Protein AF-A0A831KZX6-F1 (afdb_monomer_lite)

Sequence (225 aa):
MVFHHAPARPWKSSPLNPRFTRIRACGIVIVSLERDGKERIMIDWPRLLVFPIVGALLGYLTNWIAITLLFRPRKRMLGIQGLLEKRKAEIARNTAQIVRTHLLNTKEIRRLVDRDKARRSINRLVDRQLSLMPRLARRLLSRGLRQLTYHYVFDNDGYVKEEILELALNDTDLERIMVDKIAATDLSQLERIIRQASGPEIRFILFTGAILGFLVGLVEALLPL

Radius of gyration: 38.2 Å; chains: 1; bounding box: 86×36×109 Å

Foldseek 3Di:
DDDDDDDDDDDDDDPPDPQFDDWDDDQQFTWTDGPVRDTDTHGPVVLLPVLLQVLLVCLLVVLVVVVVLLQDDCDQDPNRGRVCNVCLLVCLLVVLVCCLVPPLPLVNVQVVDDLVVVLVVLLVVLCVVCVPDDPVCSVVVSVVSSVVVQPQQAPPVSTGDSVVSCVVCVVVVSSVVSSCVSSPDDSVVVVVVCCVVCVVVSVVSSNVSSVVRSVVSNVVSRDDD

Structure (mmCIF, N/CA/C/O backbone):
data_AF-A0A831KZX6-F1
#
_entry.id   AF-A0A831KZX6-F1
#
loop_
_atom_site.group_PDB
_atom_site.id
_atom_site.type_symbol
_atom_site.label_atom_id
_atom_site.label_alt_id
_atom_site.label_comp_id
_atom_site.label_asym_id
_atom_site.label_entity_id
_atom_site.label_seq_id
_atom_site.pdbx_PDB_ins_code
_atom_site.Cartn_x
_atom_site.Cartn_y
_atom_site.Cartn_z
_atom_site.occupancy
_atom_site.B_iso_or_equiv
_atom_site.auth_seq_id
_atom_site.auth_comp_id
_atom_site.auth_asym_id
_atom_site.auth_atom_id
_atom_site.pdbx_PDB_model_num
ATOM 1 N N . MET A 1 1 ? 50.354 -17.692 -26.429 1.00 35.34 1 MET A N 1
ATOM 2 C CA . MET A 1 1 ? 49.156 -17.884 -27.274 1.00 35.34 1 MET A CA 1
ATOM 3 C C . MET A 1 1 ? 49.045 -16.653 -28.162 1.00 35.34 1 MET A C 1
ATOM 5 O O . MET A 1 1 ? 48.649 -15.598 -27.691 1.00 35.34 1 MET A O 1
ATOM 9 N N . VAL A 1 2 ? 49.581 -16.739 -29.380 1.00 28.30 2 VAL A N 1
ATOM 10 C CA . VAL A 1 2 ? 49.664 -15.619 -30.329 1.00 28.30 2 VAL A CA 1
ATOM 11 C C . VAL A 1 2 ? 48.395 -15.654 -31.175 1.00 28.30 2 VAL A C 1
ATOM 13 O O . VAL A 1 2 ? 48.191 -16.610 -31.917 1.00 28.30 2 VAL A O 1
ATOM 16 N N . PHE A 1 3 ? 47.525 -14.653 -31.038 1.00 29.91 3 PHE A N 1
ATOM 17 C CA . PHE A 1 3 ? 46.364 -14.505 -31.913 1.00 29.91 3 PHE A CA 1
ATOM 18 C C . PHE A 1 3 ? 46.791 -13.761 -33.181 1.00 29.91 3 PHE A C 1
ATOM 20 O O . PHE A 1 3 ? 47.158 -12.589 -33.145 1.00 29.91 3 PHE A O 1
ATOM 27 N N . HIS A 1 4 ? 46.781 -14.475 -34.306 1.00 30.95 4 HIS A N 1
ATOM 28 C CA . HIS A 1 4 ? 46.950 -13.910 -35.639 1.00 30.95 4 HIS A CA 1
ATOM 29 C C . HIS A 1 4 ? 45.791 -12.960 -35.971 1.00 30.95 4 HIS A C 1
ATOM 31 O O . HIS A 1 4 ? 44.640 -13.384 -36.070 1.00 30.95 4 HIS A O 1
ATOM 37 N N . HIS A 1 5 ? 46.100 -11.684 -36.204 1.00 34.47 5 HIS A N 1
ATOM 38 C CA . HIS A 1 5 ? 45.200 -10.772 -36.902 1.00 34.47 5 HIS A CA 1
ATOM 39 C C . HIS A 1 5 ? 45.124 -11.177 -38.379 1.00 34.47 5 HIS A C 1
ATOM 41 O O . HIS A 1 5 ? 46.124 -11.150 -39.096 1.00 34.47 5 HIS A O 1
ATOM 47 N N . ALA A 1 6 ? 43.931 -11.569 -38.828 1.00 35.72 6 ALA A N 1
ATOM 48 C CA . ALA A 1 6 ? 43.648 -11.835 -40.233 1.00 35.72 6 ALA A CA 1
ATOM 49 C C . ALA A 1 6 ? 43.842 -10.558 -41.081 1.00 35.72 6 ALA A C 1
ATOM 51 O O . ALA A 1 6 ? 43.421 -9.478 -40.653 1.00 35.72 6 ALA A O 1
ATOM 52 N N . PRO A 1 7 ? 44.438 -10.641 -42.286 1.00 38.41 7 PRO A N 1
ATOM 53 C CA . PRO A 1 7 ? 44.583 -9.482 -43.156 1.00 38.41 7 PRO A CA 1
ATOM 54 C C . PRO A 1 7 ? 43.219 -9.056 -43.717 1.00 38.41 7 PRO A C 1
ATOM 56 O O . PRO A 1 7 ? 42.472 -9.858 -44.282 1.00 38.41 7 PRO A O 1
ATOM 59 N N . ALA A 1 8 ? 42.897 -7.771 -43.561 1.00 43.47 8 ALA A N 1
ATOM 60 C CA . ALA A 1 8 ? 41.718 -7.146 -44.146 1.00 43.47 8 ALA A CA 1
ATOM 61 C C . ALA A 1 8 ? 41.720 -7.325 -45.678 1.00 43.47 8 ALA A C 1
ATOM 63 O O . ALA A 1 8 ? 42.706 -7.014 -46.348 1.00 43.47 8 ALA A O 1
ATOM 64 N N . ARG A 1 9 ? 40.616 -7.838 -46.236 1.00 38.28 9 ARG A N 1
ATOM 65 C CA . ARG A 1 9 ? 40.467 -8.064 -47.685 1.00 38.28 9 ARG A CA 1
ATOM 66 C C . ARG A 1 9 ? 40.573 -6.735 -48.458 1.00 38.28 9 ARG A C 1
ATOM 68 O O . ARG A 1 9 ? 40.008 -5.740 -48.001 1.00 38.28 9 ARG A O 1
ATOM 75 N N . PRO A 1 10 ? 41.226 -6.694 -49.635 1.00 36.62 10 PRO A N 1
ATOM 76 C CA . PRO A 1 10 ? 41.268 -5.490 -50.458 1.00 36.62 10 PRO A CA 1
ATOM 77 C C . PRO A 1 10 ? 39.912 -5.275 -51.152 1.00 36.62 10 PRO A C 1
ATOM 79 O O . PRO A 1 10 ? 39.356 -6.191 -51.758 1.00 36.62 10 PRO A O 1
ATOM 82 N N . TRP A 1 11 ? 39.365 -4.064 -51.027 1.00 43.06 11 TRP A N 1
ATOM 83 C CA . TRP A 1 11 ? 38.041 -3.690 -51.530 1.00 43.06 11 TRP A CA 1
ATOM 84 C C . TRP A 1 11 ? 38.075 -3.219 -52.992 1.00 43.06 11 TRP A C 1
ATOM 86 O O . TRP A 1 11 ? 39.021 -2.576 -53.443 1.00 43.06 11 TRP A O 1
ATOM 96 N N . LYS A 1 12 ? 37.001 -3.555 -53.711 1.00 39.22 12 LYS A N 1
ATOM 97 C CA . LYS A 1 12 ? 36.766 -3.353 -55.148 1.00 39.22 12 LYS A CA 1
ATOM 98 C C . LYS A 1 12 ? 36.519 -1.868 -55.464 1.00 39.22 12 LYS A C 1
ATOM 100 O O . LYS A 1 12 ? 35.611 -1.267 -54.897 1.00 39.22 12 LYS A O 1
ATOM 105 N N . SER A 1 13 ? 37.295 -1.281 -56.374 1.00 40.91 13 SER A N 1
ATOM 106 C CA . SER A 1 13 ? 37.075 0.077 -56.889 1.00 40.91 13 SER A CA 1
ATOM 107 C C . SER A 1 13 ? 35.941 0.090 -57.926 1.00 40.91 13 SER A C 1
ATOM 109 O O . SER A 1 13 ? 36.001 -0.615 -58.932 1.00 40.91 13 SER A O 1
ATOM 111 N N . SER A 1 14 ? 34.898 0.895 -57.696 1.00 40.31 14 SER A N 1
ATOM 112 C CA . SER A 1 14 ? 33.888 1.209 -58.720 1.00 40.31 14 SER A CA 1
ATOM 113 C C . SER A 1 14 ? 34.418 2.309 -59.658 1.00 40.31 14 SER A C 1
ATOM 115 O O . SER A 1 14 ? 34.923 3.309 -59.148 1.00 40.31 14 SER A O 1
ATOM 117 N N . PRO A 1 15 ? 34.302 2.202 -61.000 1.00 39.69 15 PRO A N 1
ATOM 118 C CA . PRO A 1 15 ? 35.019 3.079 -61.936 1.00 39.69 15 PRO A CA 1
ATOM 119 C C . PRO A 1 15 ? 34.279 4.376 -62.329 1.00 39.69 15 PRO A C 1
ATOM 121 O O . PRO A 1 15 ? 34.673 5.034 -63.285 1.00 39.69 15 PRO A O 1
ATOM 124 N N . LEU A 1 16 ? 33.199 4.762 -61.642 1.00 47.56 16 LEU A N 1
ATOM 125 C CA . LEU A 1 16 ? 32.210 5.703 -62.200 1.00 47.56 16 LEU A CA 1
ATOM 126 C C . LEU A 1 16 ? 32.303 7.178 -61.752 1.00 47.56 16 LEU A C 1
ATOM 128 O O . LEU A 1 16 ? 31.410 7.950 -62.086 1.00 47.56 16 LEU A O 1
ATOM 132 N N . ASN A 1 17 ? 33.364 7.630 -61.067 1.00 42.09 17 ASN A N 1
ATOM 133 C CA . ASN A 1 17 ? 33.579 9.074 -60.853 1.00 42.09 17 ASN A CA 1
ATOM 134 C C . ASN A 1 17 ? 35.065 9.430 -60.586 1.00 42.09 17 ASN A C 1
ATOM 136 O O . ASN A 1 17 ? 35.591 9.053 -59.539 1.00 42.09 17 ASN A O 1
ATOM 140 N N . PRO A 1 18 ? 35.760 10.182 -61.466 1.00 45.56 18 PRO A N 1
ATOM 141 C CA . PRO A 1 18 ? 37.201 10.452 -61.355 1.00 45.56 18 PRO A CA 1
ATOM 142 C C . PRO A 1 18 ? 37.605 11.453 -60.250 1.00 45.56 18 PRO A C 1
ATOM 144 O O . PRO A 1 18 ? 38.786 11.787 -60.141 1.00 45.56 18 PRO A O 1
ATOM 147 N N . ARG A 1 19 ? 36.660 11.948 -59.433 1.00 50.03 19 ARG A N 1
ATOM 148 C CA . ARG A 1 19 ? 36.938 12.888 -58.325 1.00 50.03 19 ARG A CA 1
ATOM 149 C C . ARG A 1 19 ? 37.118 12.247 -56.943 1.00 50.03 19 ARG A C 1
ATOM 151 O O . ARG A 1 19 ? 37.679 12.901 -56.071 1.00 50.03 19 ARG A O 1
ATOM 158 N N . PHE A 1 20 ? 36.696 10.998 -56.731 1.00 48.19 20 PHE A N 1
ATOM 159 C CA . PHE A 1 20 ? 36.701 10.361 -55.405 1.00 48.19 20 PHE A CA 1
ATOM 160 C C . PHE A 1 20 ? 37.508 9.061 -55.420 1.00 48.19 20 PHE A C 1
ATOM 162 O O . PHE A 1 20 ? 37.083 8.068 -56.004 1.00 48.19 20 PHE A O 1
ATOM 169 N N . THR A 1 21 ? 38.683 9.058 -54.783 1.00 50.53 21 THR A N 1
ATOM 170 C CA . THR A 1 21 ? 39.657 7.959 -54.937 1.00 50.53 21 THR A CA 1
ATOM 171 C C . THR A 1 21 ? 39.670 6.965 -53.770 1.00 50.53 21 THR A C 1
ATOM 173 O O . THR A 1 21 ? 40.138 5.846 -53.957 1.00 50.53 21 THR A O 1
ATOM 176 N N . ARG A 1 22 ? 39.157 7.316 -52.578 1.00 50.47 22 ARG A N 1
ATOM 177 C CA . ARG A 1 22 ? 39.021 6.411 -51.412 1.00 50.47 22 ARG A CA 1
ATOM 178 C C . ARG A 1 22 ? 37.965 6.933 -50.433 1.00 50.47 22 ARG A C 1
ATOM 180 O O . ARG A 1 22 ? 38.077 8.061 -49.962 1.00 50.47 22 ARG A O 1
ATOM 187 N N . ILE A 1 23 ? 36.998 6.087 -50.081 1.00 52.88 23 ILE A N 1
ATOM 188 C CA . ILE A 1 23 ? 36.073 6.305 -48.962 1.00 52.88 23 ILE A CA 1
ATOM 189 C C . ILE A 1 23 ? 36.480 5.321 -47.859 1.00 52.88 23 ILE A C 1
ATOM 191 O O . ILE A 1 23 ? 36.464 4.110 -48.084 1.00 52.88 23 ILE A O 1
ATOM 195 N N . ARG A 1 24 ? 36.885 5.819 -46.685 1.00 47.38 24 ARG A N 1
ATOM 196 C CA . ARG A 1 24 ? 37.005 5.001 -45.466 1.00 47.38 24 ARG A CA 1
ATOM 197 C C . ARG A 1 24 ? 35.768 5.271 -44.618 1.00 47.38 24 ARG A C 1
ATOM 199 O O . ARG A 1 24 ? 35.646 6.348 -44.046 1.00 47.38 24 ARG A O 1
ATOM 206 N N . ALA A 1 25 ? 34.864 4.302 -44.551 1.00 50.06 25 ALA A N 1
ATOM 207 C CA . ALA A 1 25 ? 33.795 4.302 -43.562 1.00 50.06 25 ALA A CA 1
ATOM 208 C C . ALA A 1 25 ? 34.333 3.659 -42.275 1.00 50.06 25 ALA A C 1
ATOM 210 O O . ALA A 1 25 ? 34.744 2.498 -42.294 1.00 50.06 25 ALA A O 1
ATOM 211 N N . CYS A 1 26 ? 34.379 4.417 -41.179 1.00 49.38 26 CYS A N 1
ATOM 212 C CA . CYS A 1 26 ? 34.653 3.894 -39.841 1.00 49.38 26 CYS A CA 1
ATOM 213 C C . CYS A 1 26 ? 33.514 4.356 -38.925 1.00 49.38 26 CYS A C 1
ATOM 215 O O . CYS A 1 26 ? 33.529 5.478 -38.418 1.00 49.38 26 CYS A O 1
ATOM 217 N N . GLY A 1 27 ? 32.479 3.525 -38.783 1.00 60.31 27 GLY A N 1
ATOM 218 C CA . GLY A 1 27 ? 31.281 3.878 -38.014 1.00 60.31 27 GLY A CA 1
ATOM 219 C C . GLY A 1 27 ? 30.608 5.157 -38.512 1.00 60.31 27 GLY A C 1
ATOM 220 O O . GLY A 1 27 ? 30.226 5.226 -39.672 1.00 60.31 27 GLY A O 1
ATOM 221 N N . ILE A 1 28 ? 30.486 6.151 -37.622 1.00 54.44 28 ILE A N 1
ATOM 222 C CA . ILE A 1 28 ? 29.831 7.457 -37.849 1.00 54.44 28 ILE A CA 1
ATOM 223 C C . ILE A 1 28 ? 30.599 8.362 -38.830 1.00 54.44 28 ILE A C 1
ATOM 225 O O . ILE A 1 28 ? 30.029 9.311 -39.367 1.00 54.44 28 ILE A O 1
ATOM 229 N N .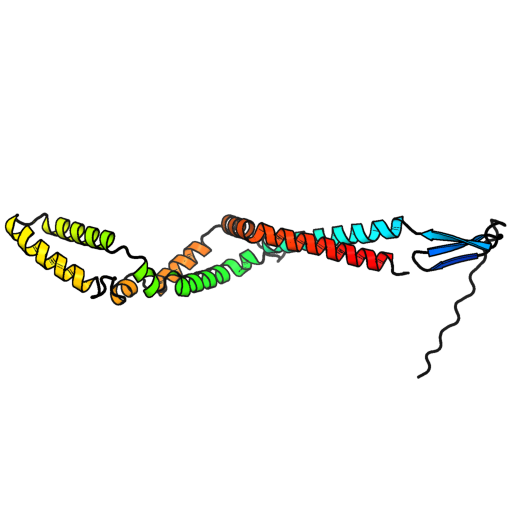 VAL A 1 29 ? 31.896 8.117 -39.034 1.00 54.78 29 VAL A N 1
ATOM 230 C CA . VAL A 1 29 ? 32.770 9.005 -39.805 1.00 54.78 29 VAL A CA 1
ATOM 231 C C . VAL A 1 29 ? 32.982 8.407 -41.191 1.00 54.78 29 VAL A C 1
ATOM 233 O O . VAL A 1 29 ? 33.761 7.465 -41.372 1.00 54.78 29 VAL A O 1
ATOM 236 N N . ILE A 1 30 ? 32.311 8.985 -42.187 1.00 56.81 30 ILE A N 1
ATOM 237 C CA . ILE A 1 30 ? 32.630 8.745 -43.593 1.00 56.81 30 ILE A CA 1
ATOM 238 C C . ILE A 1 30 ? 33.721 9.746 -43.973 1.00 56.81 30 ILE A C 1
ATOM 240 O O . ILE A 1 30 ? 33.456 10.939 -44.141 1.00 56.81 30 ILE A O 1
ATOM 244 N N . VAL A 1 31 ? 34.961 9.266 -44.091 1.00 56.81 31 VAL A N 1
ATOM 245 C CA . VAL A 1 31 ? 36.082 10.072 -44.587 1.00 56.81 31 VAL A CA 1
ATOM 246 C C . VAL A 1 31 ? 36.181 9.864 -46.093 1.00 56.81 31 VAL A C 1
ATOM 248 O O . VAL A 1 31 ? 36.593 8.795 -46.557 1.00 56.81 31 VAL A O 1
ATOM 251 N N . SER A 1 32 ? 35.799 10.885 -46.860 1.00 53.12 32 SER A N 1
ATOM 252 C CA . SER A 1 32 ? 36.107 10.949 -48.291 1.00 53.12 32 SER A CA 1
ATOM 253 C C . SER A 1 32 ? 37.416 11.709 -48.485 1.00 53.12 32 SER A C 1
ATOM 255 O O . SER A 1 32 ? 37.532 12.868 -48.082 1.00 53.12 32 SER A O 1
ATOM 257 N N . LEU A 1 33 ? 38.407 11.050 -49.092 1.00 53.47 33 LEU A N 1
ATOM 258 C CA . LEU A 1 33 ? 39.661 11.687 -49.493 1.00 53.47 33 LEU A CA 1
ATOM 259 C C . LEU A 1 33 ? 39.452 12.399 -50.835 1.00 53.47 33 LEU A C 1
ATOM 261 O O . LEU A 1 33 ? 39.348 11.751 -51.880 1.00 53.47 33 LEU A O 1
ATOM 265 N N . GLU A 1 34 ? 39.374 13.728 -50.791 1.00 54.81 34 GLU A N 1
ATOM 266 C CA . GLU A 1 34 ? 39.365 14.595 -51.971 1.00 54.81 34 GLU A CA 1
ATOM 267 C C . GLU A 1 34 ? 40.815 14.848 -52.439 1.00 54.81 34 GLU A C 1
ATOM 269 O O . GLU A 1 34 ? 41.733 14.936 -51.620 1.00 54.81 34 GLU A O 1
ATOM 274 N N . ARG A 1 35 ? 41.049 14.930 -53.760 1.00 48.16 35 ARG A N 1
ATOM 275 C CA . ARG A 1 35 ? 42.391 14.977 -54.395 1.00 48.16 35 ARG A CA 1
ATOM 276 C C . ARG A 1 35 ? 43.277 16.162 -53.943 1.00 48.16 35 ARG A C 1
ATOM 278 O O . ARG A 1 35 ? 44.480 16.112 -54.168 1.00 48.16 35 ARG A O 1
ATOM 285 N N . ASP A 1 36 ? 42.706 17.148 -53.247 1.00 54.44 36 ASP A N 1
ATOM 286 C CA . ASP A 1 36 ? 43.371 18.343 -52.695 1.00 54.44 36 ASP A CA 1
ATOM 287 C C . ASP A 1 36 ? 43.852 18.198 -51.232 1.00 54.44 36 ASP A C 1
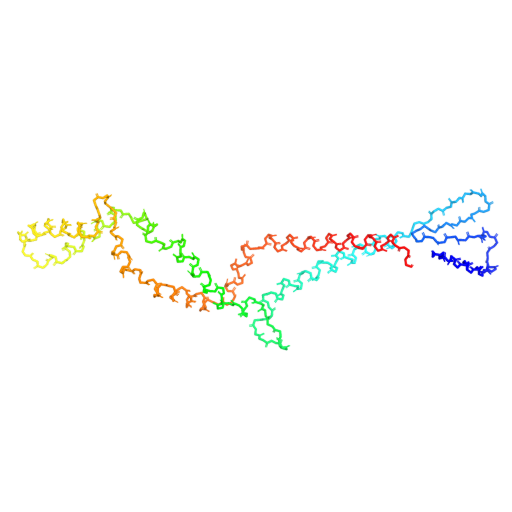ATOM 289 O O . ASP A 1 36 ? 44.166 19.189 -50.573 1.00 54.44 36 ASP A O 1
ATOM 293 N N . GLY A 1 37 ? 43.891 16.981 -50.675 1.00 55.41 37 GLY A N 1
ATOM 294 C CA . GLY A 1 37 ? 44.434 16.739 -49.328 1.00 55.41 37 GLY A CA 1
ATOM 295 C C . GLY A 1 37 ? 43.560 17.255 -48.176 1.00 55.41 37 GLY A C 1
ATOM 296 O O . GLY A 1 37 ? 43.998 17.262 -47.028 1.00 55.41 37 GLY A O 1
ATOM 297 N N . LYS A 1 38 ? 42.318 17.670 -48.457 1.00 51.44 38 LYS A N 1
ATOM 298 C CA . LYS A 1 38 ? 41.324 18.026 -47.437 1.00 51.44 38 LYS A CA 1
ATOM 299 C C . LYS A 1 38 ? 40.447 16.819 -47.122 1.00 51.44 38 LYS A C 1
ATOM 301 O O . LYS A 1 38 ? 39.651 16.385 -47.951 1.00 51.44 38 LYS A O 1
ATOM 306 N N . GLU A 1 39 ? 40.578 16.292 -45.910 1.00 58.38 39 GLU A N 1
ATOM 307 C CA . GLU A 1 39 ? 39.661 15.289 -45.371 1.00 58.38 39 GLU A CA 1
ATOM 308 C C . GLU A 1 39 ? 38.303 15.949 -45.083 1.00 58.38 39 GLU A C 1
ATOM 310 O O . GLU A 1 39 ? 38.214 16.883 -44.284 1.00 58.38 39 GLU A O 1
ATOM 315 N N . ARG A 1 40 ? 37.225 15.485 -45.729 1.00 56.06 40 ARG A N 1
ATOM 316 C CA . ARG A 1 40 ? 35.856 15.851 -45.332 1.00 56.06 40 ARG A CA 1
ATOM 317 C C . ARG A 1 40 ? 35.281 14.741 -44.461 1.00 56.06 40 ARG A C 1
ATOM 319 O O . ARG A 1 40 ? 35.069 13.629 -44.940 1.00 56.06 40 ARG A O 1
ATOM 326 N N . ILE A 1 41 ? 35.022 15.068 -43.196 1.00 63.00 41 ILE A N 1
ATOM 327 C CA . ILE A 1 41 ? 34.291 14.223 -42.248 1.00 63.00 41 ILE A CA 1
ATOM 328 C C . ILE A 1 41 ? 32.794 14.427 -42.500 1.00 63.00 41 ILE A C 1
ATOM 330 O O . ILE A 1 41 ? 32.257 15.495 -42.203 1.00 63.00 41 ILE A O 1
ATOM 334 N N . MET A 1 42 ? 32.117 13.426 -43.060 1.00 60.62 42 MET A N 1
ATOM 335 C CA . MET A 1 42 ? 30.653 13.398 -43.110 1.00 60.62 42 MET A CA 1
ATOM 336 C C . MET A 1 42 ? 30.157 12.564 -41.925 1.00 60.62 42 MET A C 1
ATOM 338 O O . MET A 1 42 ? 30.500 11.390 -41.811 1.00 60.62 42 MET A O 1
ATOM 342 N N . ILE A 1 43 ? 29.419 13.211 -41.016 1.00 66.31 43 ILE A N 1
ATOM 343 C CA . ILE A 1 43 ? 28.774 12.579 -39.857 1.00 66.31 43 ILE A CA 1
ATOM 344 C C . ILE A 1 43 ? 27.420 12.036 -40.309 1.00 66.31 43 ILE A C 1
ATOM 346 O O . ILE A 1 43 ? 26.610 12.788 -40.859 1.00 66.31 43 ILE A O 1
ATOM 350 N N . ASP A 1 44 ? 27.145 10.767 -40.014 1.00 70.56 44 ASP A N 1
ATOM 351 C CA . ASP A 1 44 ? 25.831 10.151 -40.225 1.00 70.56 44 ASP A CA 1
ATOM 352 C C . ASP A 1 44 ? 24.805 10.640 -39.186 1.00 70.56 44 ASP A C 1
ATOM 354 O O . ASP A 1 44 ? 24.352 9.908 -38.302 1.00 70.56 44 ASP A O 1
ATOM 358 N N . TRP A 1 45 ? 24.409 11.910 -39.306 1.00 75.75 45 TRP A N 1
ATOM 359 C CA . TRP A 1 45 ? 23.401 12.563 -38.464 1.00 75.75 45 TRP A CA 1
ATOM 360 C C . TRP A 1 45 ? 22.087 11.777 -38.314 1.00 75.75 45 TRP A C 1
ATOM 362 O O . TRP A 1 45 ? 21.569 11.731 -37.195 1.00 75.75 45 TRP A O 1
ATOM 372 N N . PRO A 1 46 ? 21.543 11.117 -39.363 1.00 80.50 46 PRO A N 1
ATOM 373 C CA . PRO A 1 46 ? 20.327 10.321 -39.213 1.00 80.50 46 PRO A CA 1
ATOM 374 C C . PRO A 1 46 ? 20.505 9.164 -38.226 1.00 80.50 46 PRO A C 1
ATOM 376 O O . PRO A 1 46 ? 19.612 8.892 -37.429 1.00 80.50 46 PRO A O 1
ATOM 379 N N . ARG A 1 47 ? 21.678 8.519 -38.220 1.00 79.56 47 ARG A N 1
ATOM 380 C CA . ARG A 1 47 ? 21.995 7.413 -37.309 1.00 79.56 47 ARG A CA 1
ATOM 381 C C . ARG A 1 47 ? 22.067 7.905 -35.863 1.00 79.56 47 ARG A C 1
ATOM 383 O O . ARG A 1 47 ? 21.462 7.311 -34.976 1.00 79.56 47 ARG A O 1
ATOM 390 N N . LEU A 1 48 ? 22.735 9.035 -35.640 1.00 84.25 48 LEU A N 1
ATOM 391 C CA . LEU A 1 48 ? 22.893 9.621 -34.307 1.00 84.25 48 LEU A CA 1
ATOM 392 C C . LEU A 1 48 ? 21.565 10.059 -33.676 1.00 84.25 48 LEU A C 1
ATOM 394 O O . LEU A 1 48 ? 21.463 10.116 -32.458 1.00 84.25 48 LEU A O 1
ATOM 398 N N . LEU A 1 49 ? 20.549 10.360 -34.486 1.00 87.75 49 LEU A N 1
ATOM 399 C CA . LEU A 1 49 ? 19.251 10.818 -33.997 1.00 87.75 49 LEU A CA 1
ATOM 400 C C . LEU A 1 49 ? 18.228 9.678 -33.880 1.00 87.75 49 LEU A C 1
ATOM 402 O O . LEU A 1 49 ? 17.504 9.603 -32.889 1.00 87.75 49 LEU A O 1
ATOM 406 N N . VAL A 1 50 ? 18.175 8.769 -34.857 1.00 91.25 50 VAL A N 1
ATOM 407 C CA . VAL A 1 50 ? 17.162 7.702 -34.899 1.00 91.25 50 VAL A CA 1
ATOM 408 C C . VAL A 1 50 ? 17.357 6.690 -33.769 1.00 91.25 50 VAL A C 1
ATOM 410 O O . VAL A 1 50 ? 16.398 6.391 -33.060 1.00 91.25 50 VAL A O 1
ATOM 413 N N . PHE A 1 51 ? 18.579 6.193 -33.556 1.00 92.31 51 PHE A N 1
ATOM 414 C CA . PHE A 1 51 ? 18.835 5.141 -32.565 1.00 92.31 51 PHE A CA 1
ATOM 415 C C . PHE A 1 51 ? 18.523 5.575 -31.117 1.00 92.31 51 PHE A C 1
ATOM 417 O O . PHE A 1 51 ? 17.767 4.865 -30.449 1.00 92.31 51 PHE A O 1
ATOM 424 N N . PRO A 1 52 ? 18.978 6.746 -30.618 1.00 94.75 52 PRO A N 1
ATOM 425 C CA . PRO A 1 52 ? 18.616 7.207 -29.274 1.00 94.75 52 PRO A CA 1
ATOM 426 C C . PRO A 1 52 ? 17.120 7.452 -29.089 1.00 94.75 52 PRO A C 1
ATOM 428 O O . PRO A 1 5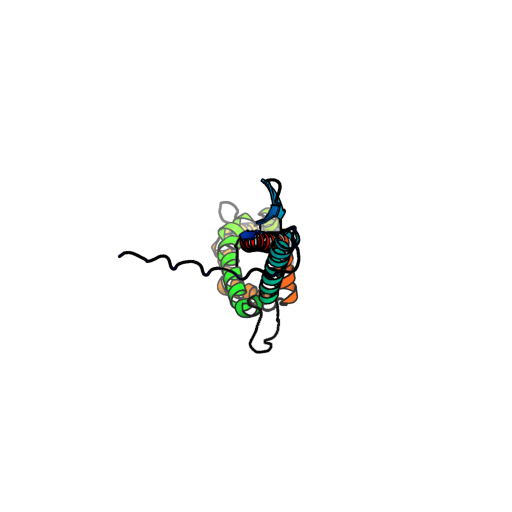2 ? 16.572 7.137 -28.035 1.00 94.75 52 PRO A O 1
ATOM 431 N N . ILE A 1 53 ? 16.430 7.993 -30.099 1.00 96.12 53 ILE A N 1
ATOM 432 C CA . ILE A 1 53 ? 14.989 8.265 -30.000 1.00 96.12 53 ILE A CA 1
ATOM 433 C C . ILE A 1 53 ? 14.193 6.961 -29.955 1.00 96.12 53 ILE A C 1
ATOM 435 O O . ILE A 1 53 ? 13.306 6.814 -29.113 1.00 96.12 53 ILE A O 1
ATOM 439 N N . VAL A 1 54 ? 14.518 6.005 -30.829 1.00 96.06 54 VAL A N 1
ATOM 440 C CA . VAL A 1 54 ? 13.873 4.686 -30.833 1.00 96.06 54 VAL A CA 1
ATOM 441 C C . VAL A 1 54 ? 14.153 3.960 -29.519 1.00 96.06 54 VAL A C 1
ATOM 443 O O . VAL A 1 54 ? 13.223 3.430 -28.912 1.00 96.06 54 VAL A O 1
ATOM 446 N N . GLY A 1 55 ? 15.394 4.006 -29.031 1.00 97.00 55 GLY A N 1
ATOM 447 C CA . GLY A 1 55 ? 15.762 3.454 -27.731 1.00 97.00 55 GLY A CA 1
ATOM 448 C C . GLY A 1 55 ? 14.952 4.071 -26.589 1.00 97.00 55 GLY A C 1
ATOM 449 O O . GLY A 1 55 ? 14.365 3.343 -25.787 1.00 97.00 55 GLY A O 1
ATOM 450 N N . ALA A 1 56 ? 14.838 5.401 -26.543 1.00 97.81 56 ALA A N 1
ATOM 451 C CA . ALA A 1 56 ? 14.042 6.105 -25.539 1.00 97.81 56 ALA A CA 1
ATOM 452 C C . ALA A 1 56 ? 12.557 5.719 -25.591 1.00 97.81 56 ALA A C 1
ATOM 454 O O . ALA A 1 56 ? 11.940 5.467 -24.553 1.00 97.81 56 ALA A O 1
ATOM 455 N N . LEU A 1 57 ? 11.990 5.628 -26.797 1.00 97.75 57 LEU A N 1
ATOM 456 C CA . LEU A 1 57 ? 10.602 5.230 -27.009 1.00 97.75 57 LEU A CA 1
ATOM 457 C C . LEU A 1 57 ? 10.355 3.790 -26.548 1.00 97.75 57 LEU A C 1
ATOM 459 O O . LEU A 1 57 ? 9.376 3.536 -25.850 1.00 97.75 57 LEU A O 1
ATOM 463 N N . LEU A 1 58 ? 11.243 2.856 -26.898 1.00 97.44 58 LEU A N 1
ATOM 464 C CA . LEU A 1 58 ? 11.148 1.458 -26.476 1.00 97.44 58 LEU A CA 1
ATOM 465 C C . LEU A 1 58 ? 11.305 1.313 -24.960 1.00 97.44 58 LEU A C 1
ATOM 467 O O . LEU A 1 58 ? 10.548 0.560 -24.344 1.00 97.44 58 LEU A O 1
ATOM 471 N N . GLY A 1 59 ? 12.229 2.058 -24.348 1.00 97.25 59 GLY A N 1
ATOM 472 C CA . GLY A 1 59 ? 12.418 2.090 -22.897 1.00 97.25 59 GLY A CA 1
ATOM 473 C C . GLY A 1 59 ? 11.180 2.605 -22.160 1.00 97.25 59 GLY A C 1
ATOM 474 O O . GLY A 1 59 ? 10.725 1.987 -21.194 1.00 97.25 59 GLY A O 1
ATOM 475 N N . TYR A 1 60 ? 10.573 3.682 -22.664 1.00 97.50 60 TYR A N 1
ATOM 476 C CA . TYR A 1 60 ? 9.303 4.198 -22.155 1.00 97.50 60 TYR A CA 1
ATOM 477 C C . TYR A 1 60 ? 8.172 3.173 -22.329 1.00 97.50 60 TYR A C 1
ATOM 479 O O . TYR A 1 60 ? 7.501 2.799 -21.366 1.00 97.50 60 TYR A O 1
ATOM 487 N N . LEU A 1 61 ? 7.970 2.677 -23.552 1.00 97.25 61 LEU A N 1
ATOM 488 C CA . LEU A 1 61 ? 6.861 1.788 -23.889 1.00 97.25 61 LEU A CA 1
ATOM 489 C C . LEU A 1 61 ? 6.916 0.486 -23.085 1.00 97.25 61 LEU A C 1
ATOM 491 O O . LEU A 1 61 ? 5.909 0.068 -22.515 1.00 97.25 61 LEU A O 1
ATOM 495 N N . THR A 1 62 ? 8.093 -0.128 -22.989 1.00 95.94 62 THR A N 1
ATOM 496 C CA . THR A 1 62 ? 8.282 -1.390 -22.264 1.00 95.94 62 THR A CA 1
ATOM 497 C C . THR A 1 62 ? 7.971 -1.224 -20.783 1.00 95.94 62 THR A C 1
ATOM 499 O O . THR A 1 62 ? 7.243 -2.036 -20.210 1.00 95.94 62 THR A O 1
ATOM 502 N N . ASN A 1 63 ? 8.451 -0.145 -20.160 1.00 96.06 63 ASN A N 1
ATOM 503 C CA . ASN A 1 63 ? 8.174 0.095 -18.752 1.00 96.06 63 ASN A CA 1
ATOM 504 C C . ASN A 1 63 ? 6.695 0.441 -18.502 1.00 96.06 63 ASN A C 1
ATOM 506 O O . ASN A 1 63 ? 6.101 -0.016 -17.526 1.00 96.06 63 ASN A O 1
ATOM 510 N N . TRP A 1 64 ? 6.058 1.176 -19.418 1.00 95.50 64 TRP A N 1
ATOM 511 C CA . TRP A 1 64 ? 4.618 1.429 -19.366 1.00 95.50 64 TRP A CA 1
ATOM 512 C C . TRP A 1 64 ? 3.796 0.133 -19.452 1.00 95.50 64 TRP A C 1
ATOM 514 O O . TRP A 1 64 ? 2.850 -0.051 -18.676 1.00 95.50 64 TRP A O 1
ATOM 524 N N . ILE A 1 65 ? 4.177 -0.792 -20.340 1.00 94.38 65 ILE A N 1
ATOM 525 C CA . ILE A 1 65 ? 3.549 -2.116 -20.454 1.00 94.38 65 ILE A CA 1
ATOM 526 C C . ILE A 1 65 ? 3.742 -2.906 -19.156 1.00 94.38 65 ILE A C 1
ATOM 528 O O . ILE A 1 65 ? 2.764 -3.422 -18.618 1.00 94.38 65 ILE A O 1
ATOM 532 N N . ALA A 1 66 ? 4.963 -2.959 -18.615 1.00 93.50 66 ALA A N 1
ATOM 533 C CA . ALA A 1 66 ? 5.267 -3.688 -17.383 1.00 93.50 66 ALA A CA 1
ATOM 534 C C . ALA A 1 66 ? 4.423 -3.200 -16.194 1.00 93.50 66 ALA A C 1
ATOM 536 O O . ALA A 1 66 ? 3.797 -4.001 -15.496 1.00 93.50 66 ALA A O 1
ATOM 537 N N . ILE A 1 67 ? 4.328 -1.881 -16.007 1.00 93.00 67 ILE A N 1
ATOM 538 C CA . ILE A 1 67 ? 3.496 -1.287 -14.954 1.00 93.00 67 ILE A CA 1
ATOM 539 C C . ILE A 1 67 ? 2.017 -1.596 -15.203 1.00 93.00 67 ILE A C 1
ATOM 541 O O . ILE A 1 67 ? 1.288 -1.933 -14.273 1.00 93.00 67 ILE A O 1
ATOM 545 N N . THR A 1 68 ? 1.561 -1.548 -16.454 1.00 90.38 68 THR A N 1
ATOM 546 C CA . THR A 1 68 ? 0.174 -1.891 -16.797 1.00 90.38 68 THR A CA 1
ATOM 547 C C . THR A 1 68 ? -0.148 -3.356 -16.484 1.00 90.38 68 THR A C 1
ATOM 549 O O . THR A 1 68 ? -1.229 -3.637 -15.959 1.00 90.38 68 THR A O 1
ATOM 552 N N . LEU A 1 69 ? 0.796 -4.273 -16.722 1.00 91.38 69 LEU A N 1
ATOM 553 C CA . LEU A 1 69 ? 0.668 -5.704 -16.425 1.00 91.38 69 LEU A CA 1
ATOM 554 C C . LEU A 1 69 ? 0.640 -6.021 -14.923 1.00 91.38 69 LEU A C 1
ATOM 556 O O . LEU A 1 69 ? 0.107 -7.052 -14.513 1.00 91.38 69 LEU A O 1
ATOM 560 N N . LEU A 1 70 ? 1.163 -5.132 -14.076 1.00 89.62 70 LEU A N 1
ATOM 561 C CA . LEU A 1 70 ? 1.041 -5.274 -12.625 1.00 89.62 70 LEU A CA 1
ATOM 562 C C . LEU A 1 70 ? -0.431 -5.190 -12.174 1.00 89.62 70 LEU A C 1
ATOM 564 O O . LEU A 1 70 ? -0.856 -5.938 -11.289 1.00 89.62 70 LEU A O 1
ATOM 568 N N . PHE A 1 71 ? -1.210 -4.300 -12.803 1.00 88.25 71 PHE A N 1
ATOM 569 C CA . PHE A 1 71 ? -2.593 -3.984 -12.421 1.00 88.25 71 PHE A CA 1
ATOM 570 C C . PHE A 1 71 ? -3.660 -4.691 -13.273 1.00 88.25 71 PHE A C 1
ATOM 572 O O . PHE A 1 71 ? -4.773 -4.926 -12.801 1.00 88.25 71 PHE A O 1
ATOM 579 N N . ARG A 1 72 ? -3.362 -5.018 -14.536 1.00 87.62 72 ARG A N 1
ATOM 580 C CA . ARG A 1 72 ? -4.285 -5.661 -15.493 1.00 87.62 72 ARG A CA 1
ATOM 581 C C . ARG A 1 72 ? -3.608 -6.890 -16.126 1.00 87.62 72 ARG A C 1
ATOM 583 O O . ARG A 1 72 ? -2.396 -6.863 -16.278 1.00 87.62 72 ARG A O 1
ATOM 590 N N . PRO A 1 73 ? -4.333 -7.945 -16.549 1.00 84.81 73 PRO A N 1
ATOM 591 C CA . PRO A 1 73 ? -5.788 -8.094 -16.613 1.00 84.81 73 PRO A CA 1
ATOM 592 C C . PRO A 1 73 ? -6.408 -8.514 -15.272 1.00 84.81 73 PRO A C 1
ATOM 594 O O . PRO A 1 73 ? -5.808 -9.246 -14.487 1.00 84.81 73 PRO A O 1
ATOM 597 N N . ARG A 1 74 ? -7.635 -8.038 -15.021 1.00 80.94 74 ARG A N 1
ATOM 598 C CA . ARG A 1 74 ? -8.369 -8.262 -13.759 1.00 80.94 74 ARG A CA 1
ATOM 599 C C . ARG A 1 74 ? -8.912 -9.683 -13.624 1.00 80.94 74 ARG A C 1
ATOM 601 O O . ARG A 1 74 ? -9.024 -10.206 -12.527 1.00 80.94 74 ARG A O 1
ATOM 608 N N . LYS A 1 75 ? -9.254 -10.304 -14.749 1.00 80.69 75 LYS A N 1
ATOM 609 C CA . LYS A 1 75 ? -9.624 -11.718 -14.834 1.00 80.69 75 LYS A CA 1
ATOM 610 C C . LYS A 1 75 ? -8.508 -12.446 -15.562 1.00 80.69 75 LYS A C 1
ATOM 612 O O . LYS A 1 75 ? -7.847 -11.851 -16.411 1.00 80.69 75 LYS A O 1
ATOM 617 N N . ARG A 1 76 ? -8.303 -13.721 -15.235 1.00 81.94 76 ARG A N 1
ATOM 618 C CA . ARG A 1 76 ? -7.319 -14.556 -15.924 1.00 81.94 76 ARG A CA 1
ATOM 619 C C . ARG A 1 76 ? -7.689 -14.627 -17.406 1.00 81.94 76 ARG A C 1
ATOM 621 O O . ARG A 1 76 ? -8.726 -15.180 -17.756 1.00 81.94 76 ARG A O 1
ATOM 628 N N . MET A 1 77 ? -6.850 -14.049 -18.257 1.00 77.62 77 MET A N 1
ATOM 629 C CA . MET A 1 77 ? -7.009 -14.071 -19.709 1.00 77.62 77 MET A CA 1
ATOM 630 C C . MET A 1 77 ? -5.763 -14.717 -20.296 1.00 77.62 77 MET A C 1
ATOM 632 O O . MET A 1 77 ? -4.654 -14.283 -20.000 1.00 77.62 77 MET A O 1
ATOM 636 N N . LEU A 1 78 ? -5.938 -15.787 -21.079 1.00 81.94 78 LEU A N 1
ATOM 637 C CA . LEU A 1 78 ? -4.828 -16.527 -21.701 1.00 81.94 78 LEU A CA 1
ATOM 638 C C . LEU A 1 78 ? -3.739 -16.961 -20.697 1.00 81.94 78 LEU A C 1
ATOM 640 O O . LEU A 1 78 ? -2.552 -16.967 -20.997 1.00 81.94 78 LEU A O 1
ATOM 644 N N . GLY A 1 79 ? -4.135 -17.279 -19.460 1.00 81.69 79 GLY A N 1
ATOM 645 C CA . GLY A 1 79 ? -3.209 -17.666 -18.393 1.00 81.69 79 GLY A CA 1
ATOM 646 C C . GLY A 1 79 ? -2.509 -16.504 -17.678 1.00 81.69 79 GLY A C 1
ATOM 647 O O . GLY A 1 79 ? -1.990 -16.724 -16.584 1.00 81.69 79 GLY A O 1
ATOM 648 N N . ILE A 1 80 ? -2.566 -15.287 -18.223 1.00 84.25 80 ILE A N 1
ATOM 649 C CA . ILE A 1 80 ? -1.971 -14.074 -17.656 1.00 84.25 80 ILE A CA 1
ATOM 650 C C . ILE A 1 80 ? -2.982 -13.412 -16.711 1.00 84.25 80 ILE A C 1
ATOM 652 O O . ILE A 1 80 ? -4.168 -13.275 -17.022 1.00 84.25 80 ILE A O 1
ATOM 656 N N . GLN A 1 81 ? -2.513 -13.012 -15.532 1.00 87.62 81 GLN A N 1
ATOM 657 C CA . GLN A 1 81 ? -3.291 -12.297 -14.524 1.00 87.62 81 GLN A CA 1
ATOM 658 C C . GLN A 1 81 ? -2.409 -11.216 -13.906 1.00 87.62 81 GLN A C 1
ATOM 660 O O . GLN A 1 81 ? -1.231 -11.469 -13.647 1.00 87.62 81 GLN A O 1
ATOM 665 N N . GLY A 1 82 ? -2.984 -10.037 -13.659 1.00 88.94 82 GLY A N 1
ATOM 666 C CA . GLY A 1 82 ? -2.273 -8.963 -12.974 1.00 88.94 82 GLY A CA 1
ATOM 667 C C . GLY A 1 82 ? -1.753 -9.426 -11.611 1.00 88.94 82 GLY A C 1
ATOM 668 O O . GLY A 1 82 ? -2.462 -10.108 -10.862 1.00 88.94 82 GLY A O 1
ATOM 669 N N . LEU A 1 83 ? -0.508 -9.068 -11.289 1.00 88.25 83 LEU A N 1
ATOM 670 C CA . LEU A 1 83 ? 0.159 -9.530 -10.069 1.00 88.25 83 LEU A CA 1
ATOM 671 C C . LEU A 1 83 ? -0.580 -9.074 -8.803 1.00 88.25 83 LEU A C 1
ATOM 673 O O . LEU A 1 83 ? -0.665 -9.837 -7.840 1.00 88.25 83 LEU A O 1
ATOM 677 N N . LEU A 1 84 ? -1.148 -7.863 -8.831 1.00 88.25 84 LEU A N 1
ATOM 678 C CA . LEU A 1 84 ? -1.887 -7.291 -7.707 1.00 88.25 84 LEU A CA 1
ATOM 679 C C . LEU A 1 84 ? -3.108 -8.139 -7.333 1.00 88.25 84 LEU A C 1
ATOM 681 O O . LEU A 1 84 ? -3.286 -8.475 -6.167 1.00 88.25 84 LEU A O 1
ATOM 685 N N . GLU A 1 85 ? -3.919 -8.530 -8.318 1.00 84.81 85 GLU A N 1
ATOM 686 C CA . GLU A 1 85 ? -5.109 -9.353 -8.070 1.00 84.81 85 GLU A CA 1
ATOM 687 C C . GLU A 1 85 ? -4.714 -10.746 -7.570 1.00 84.81 85 GLU A C 1
ATOM 689 O O . GLU A 1 85 ? -5.297 -11.261 -6.618 1.00 84.81 85 GLU A O 1
ATOM 694 N N . LYS A 1 86 ? -3.661 -11.333 -8.159 1.00 87.38 86 LYS A N 1
ATOM 695 C CA . LYS A 1 86 ? -3.151 -12.651 -7.758 1.00 87.38 86 LYS A CA 1
ATOM 696 C C . LYS A 1 86 ? -2.690 -12.685 -6.294 1.00 87.38 86 LYS A C 1
ATOM 698 O O . LYS A 1 86 ? -2.816 -13.721 -5.649 1.00 87.38 86 LYS A O 1
ATOM 703 N N . ARG A 1 87 ? -2.162 -11.572 -5.773 1.00 88.44 87 ARG A N 1
ATOM 704 C CA . ARG A 1 87 ? -1.640 -11.453 -4.399 1.00 88.44 87 ARG A CA 1
ATOM 705 C C . ARG A 1 87 ? -2.542 -10.660 -3.455 1.00 88.44 87 ARG A C 1
ATOM 707 O O . ARG A 1 87 ? -2.153 -10.416 -2.319 1.00 88.44 87 ARG A O 1
ATOM 714 N N . LYS A 1 88 ? -3.756 -10.289 -3.866 1.00 85.88 88 LYS A N 1
ATOM 715 C CA . LYS A 1 88 ? -4.662 -9.447 -3.067 1.00 85.88 88 LYS A CA 1
ATOM 716 C C . LYS A 1 88 ? -4.908 -9.999 -1.658 1.00 85.88 88 LYS A C 1
ATOM 718 O O . LYS A 1 88 ? -4.854 -9.246 -0.693 1.00 85.88 88 LYS A O 1
ATOM 723 N N . ALA A 1 89 ? -5.138 -11.307 -1.536 1.00 87.56 89 ALA A N 1
ATOM 724 C CA . ALA A 1 89 ? -5.365 -11.960 -0.244 1.00 87.56 89 ALA A CA 1
ATOM 725 C C . ALA A 1 89 ? -4.119 -11.938 0.661 1.00 87.56 89 ALA A C 1
ATOM 727 O O . ALA A 1 89 ? -4.233 -11.756 1.869 1.00 87.56 89 ALA A O 1
ATOM 728 N N . GLU A 1 90 ? -2.933 -12.097 0.074 1.00 89.75 90 GLU A N 1
ATOM 729 C CA . GLU A 1 90 ? -1.652 -12.019 0.784 1.00 89.75 90 GLU A CA 1
ATOM 730 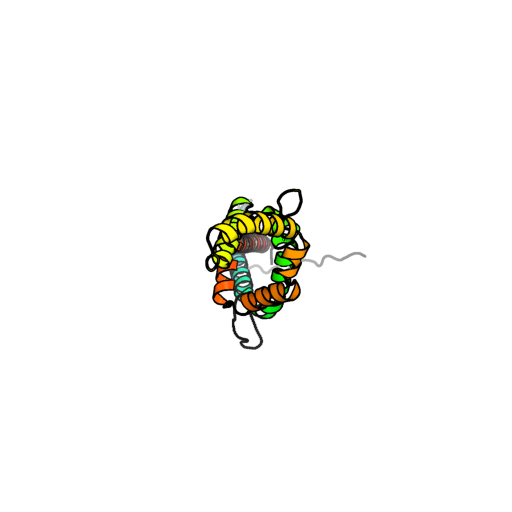C C . GLU A 1 90 ? -1.386 -10.587 1.267 1.00 89.75 90 GLU A C 1
ATOM 732 O O . GLU A 1 90 ? -1.074 -10.376 2.435 1.00 89.75 90 GLU A O 1
ATOM 737 N N . ILE A 1 91 ? -1.610 -9.595 0.399 1.00 89.75 91 ILE A N 1
ATOM 738 C CA . ILE A 1 91 ? -1.497 -8.171 0.737 1.00 89.75 91 ILE A CA 1
ATOM 739 C C . ILE A 1 91 ? -2.470 -7.817 1.865 1.00 89.75 91 ILE A C 1
ATOM 741 O O . ILE A 1 91 ? -2.062 -7.191 2.835 1.00 89.75 91 ILE A O 1
ATOM 745 N N . ALA A 1 92 ? -3.728 -8.261 1.786 1.00 89.56 92 ALA A N 1
ATOM 746 C CA . ALA A 1 92 ? -4.730 -8.007 2.819 1.00 89.56 92 ALA A CA 1
ATOM 747 C C . ALA A 1 92 ? -4.292 -8.515 4.197 1.00 89.56 92 ALA A C 1
ATOM 749 O O . ALA A 1 92 ? -4.379 -7.771 5.171 1.00 89.56 92 ALA A O 1
ATOM 750 N N . ARG A 1 93 ? -3.781 -9.751 4.273 1.00 90.56 93 ARG A N 1
ATOM 751 C CA . ARG A 1 93 ? -3.268 -10.338 5.521 1.00 90.56 93 ARG A CA 1
ATOM 752 C C . ARG A 1 93 ? -2.055 -9.584 6.044 1.00 90.56 93 ARG A C 1
ATOM 754 O O . ARG A 1 93 ? -2.068 -9.147 7.187 1.00 90.56 93 ARG A O 1
ATOM 761 N N . ASN A 1 94 ? -1.050 -9.360 5.200 1.00 90.69 94 ASN A N 1
ATOM 762 C CA . ASN A 1 94 ? 0.181 -8.688 5.617 1.00 90.69 94 ASN A CA 1
ATOM 763 C C . ASN A 1 94 ? -0.097 -7.248 6.073 1.00 90.69 94 ASN A C 1
ATOM 765 O O . ASN A 1 94 ? 0.427 -6.803 7.090 1.00 90.69 94 ASN A O 1
ATOM 769 N N . THR A 1 95 ? -0.959 -6.519 5.359 1.00 89.25 95 THR A N 1
ATOM 770 C CA . THR A 1 95 ? -1.373 -5.170 5.756 1.00 89.25 95 THR A CA 1
ATOM 771 C C . THR A 1 95 ? -2.173 -5.187 7.058 1.00 89.25 95 THR A C 1
ATOM 773 O O . THR A 1 95 ? -1.875 -4.382 7.937 1.00 89.25 95 THR A O 1
ATOM 776 N N . ALA A 1 96 ? -3.138 -6.099 7.219 1.00 88.75 96 ALA A N 1
ATOM 777 C CA . ALA A 1 96 ? -3.902 -6.228 8.461 1.00 88.75 96 ALA A CA 1
ATOM 778 C C . ALA A 1 96 ? -2.989 -6.535 9.657 1.00 88.75 96 ALA A C 1
ATOM 780 O O . ALA A 1 96 ? -3.120 -5.901 10.700 1.00 88.75 96 ALA A O 1
ATOM 781 N N . GLN A 1 97 ? -2.007 -7.422 9.481 1.00 88.69 97 GLN A N 1
ATOM 782 C CA . GLN A 1 97 ? -1.021 -7.750 10.507 1.00 88.69 97 GLN A CA 1
ATOM 783 C C . GLN A 1 97 ? -0.143 -6.543 10.872 1.00 88.69 97 GLN A C 1
ATOM 785 O O . GLN A 1 97 ? 0.073 -6.275 12.052 1.00 88.69 97 GLN A O 1
ATOM 790 N N . ILE A 1 98 ? 0.338 -5.774 9.886 1.00 88.69 98 ILE A N 1
ATOM 791 C CA . ILE A 1 98 ? 1.134 -4.563 10.148 1.00 88.69 98 ILE A CA 1
ATOM 792 C C . ILE A 1 98 ? 0.308 -3.535 10.926 1.00 88.69 98 ILE A C 1
ATOM 794 O O . ILE A 1 98 ? 0.789 -3.012 11.931 1.00 88.69 98 ILE A O 1
ATOM 798 N N . VAL A 1 99 ? -0.929 -3.272 10.492 1.00 86.81 99 VAL A N 1
ATOM 799 C CA . VAL A 1 99 ? -1.848 -2.330 11.150 1.00 86.81 99 VAL A CA 1
ATOM 800 C C . VAL A 1 99 ? -2.187 -2.791 12.568 1.00 86.81 99 VAL A C 1
ATOM 802 O O . VAL A 1 99 ? -2.164 -1.975 13.487 1.00 86.81 99 VAL A O 1
ATOM 805 N N . ARG A 1 100 ? -2.434 -4.089 12.772 1.00 82.88 100 ARG A N 1
ATOM 806 C CA . ARG A 1 100 ? -2.670 -4.678 14.097 1.00 82.88 100 ARG A CA 1
ATOM 807 C C . ARG A 1 100 ? -1.496 -4.410 15.034 1.00 82.88 100 ARG A C 1
ATOM 809 O O . ARG A 1 100 ? -1.688 -3.828 16.096 1.00 82.88 100 ARG A O 1
ATOM 816 N N . THR A 1 101 ? -0.284 -4.775 14.622 1.00 81.81 101 THR A N 1
ATOM 817 C CA . THR A 1 101 ? 0.900 -4.688 15.488 1.00 81.81 101 THR A CA 1
ATOM 818 C C . THR A 1 101 ? 1.346 -3.245 15.749 1.00 81.81 101 THR A C 1
ATOM 820 O O . THR A 1 101 ? 1.850 -2.960 16.835 1.00 81.81 101 THR A O 1
ATOM 823 N N . HIS A 1 102 ? 1.171 -2.337 14.778 1.00 79.62 102 HIS A N 1
ATOM 824 C CA . HIS A 1 102 ? 1.749 -0.986 14.837 1.00 79.62 102 HIS A CA 1
ATOM 825 C C . HIS A 1 102 ? 0.759 0.153 15.071 1.00 79.62 102 HIS A C 1
ATOM 827 O O . HIS A 1 102 ? 1.214 1.212 15.467 1.00 79.62 102 HIS A O 1
ATOM 833 N N . LEU A 1 103 ? -0.537 -0.003 14.778 1.00 76.56 103 LEU A N 1
ATOM 834 C CA . LEU A 1 103 ? -1.521 1.084 14.930 1.00 76.56 103 LEU A CA 1
ATOM 835 C C . LEU A 1 103 ? -2.597 0.775 15.971 1.00 76.56 103 LEU A C 1
ATOM 837 O O . LEU A 1 103 ? -3.167 1.697 16.550 1.00 76.56 103 LEU A O 1
ATOM 841 N N . LEU A 1 104 ? -2.907 -0.506 16.192 1.00 76.94 104 LEU A N 1
ATOM 842 C CA . LEU A 1 104 ? -3.958 -0.941 17.120 1.00 76.94 104 LEU A CA 1
ATOM 843 C C . LEU A 1 104 ? -3.408 -1.659 18.349 1.00 76.94 104 LEU A C 1
ATOM 845 O O . LEU A 1 104 ? -4.125 -2.402 19.013 1.00 76.94 104 LEU A O 1
ATOM 849 N N . ASN A 1 105 ? -2.152 -1.384 18.692 1.00 78.75 105 ASN A N 1
ATOM 850 C CA . ASN A 1 105 ? -1.585 -1.834 19.948 1.00 78.75 105 ASN A CA 1
ATOM 851 C C . ASN A 1 105 ? -2.354 -1.200 21.119 1.00 78.75 105 ASN A C 1
ATOM 853 O O . ASN A 1 105 ? -2.571 0.018 21.158 1.00 78.75 105 ASN A O 1
ATOM 857 N N . THR A 1 106 ? -2.726 -2.024 22.097 1.00 78.94 106 THR A N 1
ATOM 858 C CA . THR A 1 106 ? -3.454 -1.648 23.312 1.00 78.94 106 THR A CA 1
ATOM 859 C C . THR A 1 106 ? -2.860 -0.413 23.993 1.00 78.94 106 THR A C 1
ATOM 861 O O . THR A 1 106 ? -3.590 0.485 24.418 1.00 78.94 106 THR A O 1
ATOM 864 N N . LYS A 1 107 ? -1.527 -0.295 24.002 1.00 79.44 107 LYS A N 1
ATOM 865 C CA . LYS A 1 107 ? -0.797 0.845 24.581 1.00 79.44 107 LYS A CA 1
ATOM 866 C C . LYS A 1 107 ? -1.049 2.163 23.855 1.00 79.44 107 LYS A C 1
ATOM 868 O O . LYS A 1 107 ? -1.082 3.218 24.488 1.00 79.44 107 LYS A O 1
ATOM 873 N N . GLU A 1 108 ? -1.196 2.121 22.539 1.00 78.56 108 GLU A N 1
ATOM 874 C CA . GLU A 1 108 ? -1.368 3.305 21.702 1.00 78.56 108 GLU A CA 1
ATOM 875 C C . GLU A 1 108 ? -2.825 3.770 21.721 1.00 78.56 108 GLU A C 1
ATOM 877 O O . GLU A 1 108 ? -3.100 4.948 21.953 1.00 78.56 108 GLU A O 1
ATOM 882 N N . ILE A 1 109 ? -3.768 2.826 21.657 1.00 80.88 109 ILE A N 1
ATOM 883 C CA . ILE A 1 109 ? -5.199 3.099 21.843 1.00 80.88 109 ILE A CA 1
ATOM 884 C C . ILE A 1 109 ? -5.458 3.696 23.228 1.00 80.88 109 ILE A C 1
ATOM 886 O O . ILE A 1 109 ? -6.170 4.694 23.339 1.00 80.88 109 ILE A O 1
ATOM 890 N N . ARG A 1 110 ? -4.818 3.163 24.278 1.00 81.44 110 ARG A N 1
ATOM 891 C CA . ARG A 1 110 ? -4.904 3.692 25.648 1.00 81.44 110 ARG A CA 1
ATOM 892 C C . ARG A 1 110 ? -4.571 5.186 25.726 1.00 81.44 110 ARG A C 1
ATOM 894 O O . ARG A 1 110 ? -5.196 5.899 26.509 1.00 81.44 110 ARG A O 1
ATOM 901 N N . ARG A 1 111 ? -3.630 5.669 24.906 1.00 77.12 111 ARG A N 1
ATOM 902 C CA . ARG A 1 111 ? -3.230 7.088 24.841 1.00 77.12 111 ARG A CA 1
ATOM 903 C C . ARG A 1 111 ? -4.210 7.956 24.050 1.00 77.12 111 ARG A C 1
ATOM 905 O O . ARG A 1 111 ? -4.314 9.145 24.330 1.00 77.12 111 ARG A O 1
ATOM 912 N N . LEU A 1 112 ? -4.926 7.374 23.089 1.00 79.19 112 LEU A N 1
ATOM 913 C CA . LEU A 1 112 ? -5.906 8.070 22.249 1.00 79.19 112 LEU A CA 1
ATOM 914 C C . LEU A 1 112 ? -7.287 8.206 22.915 1.00 79.19 112 LEU A C 1
ATOM 916 O O . LEU A 1 112 ? -8.101 9.026 22.481 1.00 79.19 112 LEU A O 1
ATOM 920 N N . VAL A 1 113 ? -7.575 7.428 23.967 1.00 80.75 113 VAL A N 1
ATOM 921 C CA . VAL A 1 113 ? -8.838 7.542 24.708 1.00 80.75 113 VAL A CA 1
ATOM 922 C C . VAL A 1 113 ? -8.879 8.844 25.515 1.00 80.75 113 VAL A C 1
ATOM 924 O O . VAL A 1 113 ? -8.220 9.005 26.540 1.00 80.75 113 VAL A O 1
ATOM 927 N N . ASP A 1 114 ? -9.739 9.759 25.073 1.00 79.25 114 ASP A N 1
ATOM 928 C CA . ASP A 1 114 ? -10.059 11.009 25.764 1.00 79.25 114 ASP A CA 1
ATOM 929 C C . ASP A 1 114 ? -10.789 10.727 27.092 1.00 79.25 114 ASP A C 1
ATOM 931 O O . ASP A 1 114 ? -11.942 10.267 27.124 1.00 79.25 114 ASP A O 1
ATOM 935 N N . ARG A 1 115 ? -10.105 11.033 28.202 1.00 76.44 115 ARG A N 1
ATOM 936 C CA . ARG A 1 115 ? -10.595 10.812 29.570 1.00 76.44 115 ARG A CA 1
ATOM 937 C C . ARG A 1 115 ? -11.909 11.523 29.843 1.00 76.44 115 ARG A C 1
ATOM 939 O O . ARG A 1 115 ? -12.790 10.959 30.492 1.00 76.44 115 ARG A O 1
ATOM 946 N N . ASP A 1 116 ? -12.078 12.739 29.336 1.00 80.75 116 ASP A N 1
ATOM 947 C CA . ASP A 1 116 ? -13.270 13.535 29.594 1.00 80.75 116 ASP A CA 1
ATOM 948 C C . ASP A 1 116 ? -14.467 12.993 28.822 1.00 80.75 116 ASP A C 1
ATOM 950 O O . ASP A 1 116 ? -15.573 12.891 29.367 1.00 80.75 116 ASP A O 1
ATOM 954 N N . LYS A 1 117 ? -14.265 12.578 27.564 1.00 81.62 117 LYS A N 1
ATOM 955 C CA . LYS A 1 117 ? -15.311 11.879 26.796 1.00 81.62 117 LYS A CA 1
ATOM 956 C C . LYS A 1 117 ? -15.721 10.578 27.470 1.00 81.62 117 LYS A C 1
ATOM 958 O O . LYS A 1 117 ? -16.922 10.294 27.555 1.00 81.62 117 LYS A O 1
ATOM 963 N N . ALA A 1 118 ? -14.761 9.810 27.965 1.00 81.56 118 ALA A N 1
ATOM 964 C CA . ALA A 1 118 ? -15.044 8.534 28.595 1.00 81.56 118 ALA A CA 1
ATOM 965 C C . ALA A 1 118 ? -15.741 8.713 29.957 1.00 81.56 118 ALA A C 1
ATOM 967 O O . ALA A 1 118 ? -16.791 8.109 30.193 1.00 81.56 118 ALA A O 1
ATOM 968 N N . ARG A 1 119 ? -15.287 9.663 30.786 1.00 82.19 119 ARG A N 1
ATOM 969 C CA . ARG A 1 119 ? -15.951 10.053 32.041 1.00 82.19 119 ARG A CA 1
ATOM 970 C C . ARG A 1 119 ? -17.385 10.521 31.801 1.00 82.19 119 ARG A C 1
ATOM 972 O O . ARG A 1 119 ? -18.303 10.058 32.474 1.00 82.19 119 ARG A O 1
ATOM 979 N N . ARG A 1 120 ? -17.623 11.381 30.802 1.00 85.19 120 ARG A N 1
ATOM 980 C CA . ARG A 1 120 ? -18.983 11.804 30.411 1.00 85.19 120 ARG A CA 1
ATOM 981 C C . ARG A 1 120 ? -19.856 10.636 29.955 1.00 85.19 120 ARG A C 1
ATOM 983 O O . ARG A 1 120 ? -21.070 10.681 30.141 1.00 85.19 120 ARG A O 1
ATOM 990 N N . SER A 1 121 ? -19.278 9.618 29.330 1.00 85.00 121 SER A N 1
ATOM 991 C CA . SER A 1 121 ? -20.024 8.446 28.857 1.00 85.00 121 SER A CA 1
ATOM 992 C C . SER A 1 121 ? -20.410 7.524 30.011 1.00 85.00 121 SER A C 1
ATOM 994 O O . SER A 1 121 ? -21.579 7.158 30.104 1.00 85.00 121 SER A O 1
ATOM 996 N N . ILE A 1 122 ? -19.498 7.276 30.959 1.00 85.06 122 ILE A N 1
ATOM 997 C CA . ILE A 1 122 ? -19.803 6.568 32.215 1.00 85.06 122 ILE A CA 1
ATOM 998 C C . ILE A 1 122 ? -20.904 7.295 32.983 1.00 85.06 122 ILE A C 1
ATOM 1000 O O . ILE A 1 122 ? -21.885 6.682 33.391 1.00 85.06 122 ILE A O 1
ATOM 1004 N N . ASN A 1 123 ? -20.784 8.616 33.122 1.00 85.69 123 ASN A N 1
ATOM 1005 C CA . ASN A 1 123 ? -21.783 9.435 33.800 1.00 85.69 123 ASN A CA 1
ATOM 1006 C C . ASN A 1 123 ? -23.175 9.243 33.185 1.00 85.69 123 ASN A C 1
ATOM 1008 O O . ASN A 1 123 ? -24.124 8.967 33.911 1.00 85.69 123 ASN A O 1
ATOM 1012 N N . ARG A 1 124 ? -23.272 9.314 31.850 1.00 86.88 124 ARG A N 1
ATOM 1013 C CA . ARG A 1 124 ? -24.525 9.113 31.107 1.00 86.88 124 ARG A CA 1
ATOM 1014 C C . ARG A 1 124 ? -25.083 7.696 31.251 1.00 86.88 124 ARG A C 1
ATOM 1016 O O . ARG A 1 124 ? -26.293 7.555 31.397 1.00 86.88 124 ARG A O 1
ATOM 1023 N N . LEU A 1 125 ? -24.234 6.666 31.217 1.00 85.75 125 LEU A N 1
ATOM 1024 C CA . LEU A 1 125 ? -24.633 5.265 31.410 1.00 85.75 125 LEU A CA 1
ATOM 1025 C C . LEU A 1 125 ? -25.202 5.039 32.815 1.00 85.75 125 LEU A C 1
ATOM 1027 O O . LEU A 1 125 ? -26.307 4.517 32.948 1.00 85.75 125 LEU A O 1
ATOM 1031 N N . VAL A 1 126 ? -24.493 5.507 33.845 1.00 86.25 126 VAL A N 1
ATOM 1032 C CA . VAL A 1 126 ? -24.930 5.426 35.247 1.00 86.25 126 VAL A CA 1
ATOM 1033 C C . VAL A 1 126 ? -26.242 6.189 35.450 1.00 86.25 126 VAL A C 1
ATOM 1035 O O . VAL A 1 126 ? -27.177 5.663 36.049 1.00 86.25 126 VAL A O 1
ATOM 1038 N N . ASP A 1 127 ? -26.356 7.401 34.900 1.00 85.81 127 ASP A N 1
ATOM 1039 C CA . ASP A 1 127 ? -27.575 8.212 34.989 1.00 85.81 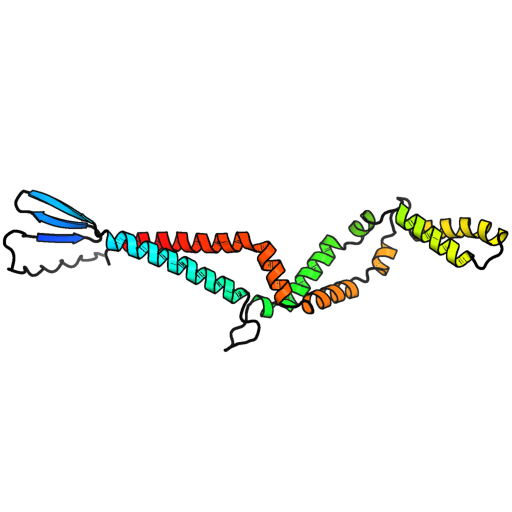127 ASP A CA 1
ATOM 1040 C C . ASP A 1 127 ? -28.775 7.580 34.268 1.00 85.81 127 ASP A C 1
ATOM 1042 O O . ASP A 1 127 ? -29.904 7.705 34.747 1.00 85.81 127 ASP A O 1
ATOM 1046 N N . ARG A 1 128 ? -28.546 6.888 33.143 1.00 86.00 128 ARG A N 1
ATOM 1047 C CA . ARG A 1 128 ? -29.591 6.177 32.393 1.00 86.00 128 ARG A CA 1
ATOM 1048 C C . ARG A 1 128 ? -30.079 4.940 33.149 1.00 86.00 128 ARG A C 1
ATOM 1050 O O . ARG A 1 128 ? -31.286 4.759 33.260 1.00 86.00 128 ARG A O 1
ATOM 1057 N N . GLN A 1 129 ? -29.176 4.137 33.712 1.00 84.12 129 GLN A N 1
ATOM 1058 C CA . GLN A 1 129 ? -29.537 2.939 34.487 1.00 84.12 129 GLN A CA 1
ATOM 1059 C C . GLN A 1 129 ? -30.272 3.292 35.791 1.00 84.12 129 GLN A C 1
ATOM 1061 O O . GLN A 1 129 ? -31.244 2.643 36.162 1.00 84.12 129 GLN A O 1
ATOM 1066 N N . LEU A 1 130 ? -29.875 4.382 36.453 1.00 84.56 130 LEU A N 1
ATOM 1067 C CA . LEU A 1 130 ? -30.515 4.858 37.685 1.00 84.56 130 LEU A CA 1
ATOM 1068 C C . LEU A 1 130 ? -31.756 5.731 37.445 1.00 84.56 130 LEU A C 1
ATOM 1070 O O . LEU A 1 130 ? -32.355 6.214 38.407 1.00 84.56 130 LEU A O 1
ATOM 1074 N N . SER A 1 131 ? -32.143 5.976 36.189 1.00 81.62 131 SER A N 1
ATOM 1075 C CA . SER A 1 131 ? -33.290 6.837 35.861 1.00 81.62 131 SER A CA 1
ATOM 1076 C C . SER A 1 131 ? -34.622 6.293 36.386 1.00 81.62 131 SER A C 1
ATOM 1078 O O . SER A 1 131 ? -35.527 7.078 36.659 1.00 81.62 131 SER A O 1
ATOM 1080 N N . LEU A 1 132 ? -34.700 4.976 36.592 1.00 79.94 132 LEU A N 1
ATOM 1081 C CA . LEU A 1 132 ? -35.864 4.258 37.113 1.00 79.94 132 LEU A CA 1
ATOM 1082 C C . LEU A 1 132 ? -35.959 4.289 38.649 1.00 79.94 132 LEU A C 1
ATOM 1084 O O . LEU A 1 132 ? -36.963 3.857 39.208 1.00 79.94 132 LEU A O 1
ATOM 1088 N N . MET A 1 133 ? -34.930 4.784 39.346 1.00 78.94 133 MET A N 1
ATOM 1089 C CA . MET A 1 133 ? -34.880 4.769 40.809 1.00 78.94 133 MET A CA 1
ATOM 1090 C C . MET A 1 133 ? -35.379 6.082 41.443 1.00 78.94 133 MET A C 1
ATOM 1092 O O . MET A 1 133 ? -35.233 7.161 40.857 1.00 78.94 133 MET A O 1
ATOM 1096 N N . PRO A 1 134 ? -35.888 6.036 42.692 1.00 84.88 134 PRO A N 1
ATOM 1097 C CA . PRO A 1 134 ? -36.257 7.225 43.459 1.00 84.88 134 PRO A CA 1
ATOM 1098 C C . PRO A 1 134 ? -35.098 8.226 43.604 1.00 84.88 134 PRO A C 1
ATOM 1100 O O . PRO A 1 134 ? -33.934 7.842 43.742 1.00 84.88 134 PRO A O 1
ATOM 1103 N N . ARG A 1 135 ? -35.412 9.531 43.643 1.00 82.44 135 ARG A N 1
ATOM 1104 C CA . ARG A 1 135 ? -34.424 10.636 43.628 1.00 82.44 135 ARG A CA 1
ATOM 1105 C C . ARG A 1 135 ? -33.311 10.513 44.681 1.00 82.44 135 ARG A C 1
ATOM 1107 O O . ARG A 1 135 ? -32.164 10.852 44.382 1.00 82.44 135 ARG A O 1
ATOM 1114 N N . LEU A 1 136 ? -33.628 10.035 45.888 1.00 80.25 136 LEU A N 1
ATOM 1115 C CA . LEU A 1 136 ? -32.638 9.841 46.956 1.00 80.25 136 LEU A CA 1
ATOM 1116 C C . LEU A 1 136 ? -31.685 8.677 46.657 1.00 80.25 136 LEU A C 1
ATOM 1118 O O . LEU A 1 136 ? -30.469 8.864 46.708 1.00 80.25 136 LEU A O 1
ATOM 1122 N N . ALA A 1 137 ? -32.227 7.516 46.279 1.00 82.81 137 ALA A N 1
ATOM 1123 C CA . ALA A 1 137 ? -31.433 6.350 45.897 1.00 82.81 137 ALA A CA 1
ATOM 1124 C C . ALA A 1 137 ? -30.516 6.680 44.713 1.00 82.81 137 ALA A C 1
ATOM 1126 O O . ALA A 1 137 ? -29.321 6.392 44.756 1.00 82.81 137 ALA A O 1
ATOM 1127 N N . ARG A 1 138 ? -31.035 7.398 43.705 1.00 83.50 138 ARG A N 1
ATOM 1128 C CA . ARG A 1 138 ? -30.246 7.858 42.558 1.00 83.50 138 ARG A CA 1
ATOM 1129 C C . ARG A 1 138 ? -29.055 8.716 42.981 1.00 83.50 138 ARG A C 1
ATOM 1131 O O . ARG A 1 138 ? -27.950 8.454 42.523 1.00 83.50 138 ARG A O 1
ATOM 1138 N N . ARG A 1 139 ? -29.225 9.722 43.850 1.00 81.19 139 ARG A N 1
ATOM 1139 C CA . ARG A 1 139 ? -28.093 10.573 44.279 1.00 81.19 139 ARG A CA 1
ATOM 1140 C C . ARG A 1 139 ? -27.012 9.774 44.998 1.00 81.19 139 ARG A C 1
ATOM 1142 O O . ARG A 1 139 ? -25.838 9.954 44.684 1.00 81.19 139 ARG A O 1
ATOM 1149 N N . LEU A 1 140 ? -27.403 8.900 45.919 1.00 81.88 140 LEU A N 1
ATOM 1150 C CA . LEU A 1 140 ? -26.462 8.109 46.712 1.00 81.88 140 LEU A CA 1
ATOM 1151 C C . LEU A 1 140 ? -25.722 7.079 45.845 1.00 81.88 140 LEU A C 1
ATOM 1153 O O . LEU A 1 140 ? -24.491 7.057 45.829 1.00 81.88 140 LEU A O 1
ATOM 1157 N N . LEU A 1 141 ? -26.457 6.306 45.042 1.00 84.50 141 LEU A N 1
ATOM 1158 C CA . LEU A 1 141 ? -25.890 5.263 44.184 1.00 84.50 141 LEU A CA 1
ATOM 1159 C C . LEU A 1 141 ? -25.100 5.836 43.005 1.00 84.50 141 LEU A C 1
ATOM 1161 O O . LEU A 1 141 ? -24.073 5.276 42.636 1.00 84.50 141 LEU A O 1
ATOM 1165 N N . SER A 1 142 ? -25.518 6.976 42.441 1.00 82.94 142 SER A N 1
ATOM 1166 C CA . SER A 1 142 ? -24.816 7.613 41.314 1.00 82.94 142 SER A CA 1
ATOM 1167 C C . SER A 1 142 ? -23.378 8.001 41.649 1.00 82.94 142 SER A C 1
ATOM 1169 O O . SER A 1 142 ? -22.521 7.919 40.773 1.00 82.94 142 SER A O 1
ATOM 1171 N N . ARG A 1 143 ? -23.092 8.387 42.901 1.00 84.75 143 ARG A N 1
ATOM 1172 C CA . ARG A 1 143 ? -21.730 8.707 43.351 1.00 84.75 143 ARG A CA 1
ATOM 1173 C C . ARG A 1 143 ? -20.891 7.441 43.507 1.00 84.75 143 ARG A C 1
ATOM 1175 O O . ARG A 1 143 ? -19.814 7.371 42.923 1.00 84.75 143 ARG A O 1
ATOM 1182 N N . GLY A 1 144 ? -21.416 6.438 44.215 1.00 84.88 144 GLY A N 1
ATOM 1183 C CA . GLY A 1 144 ? -20.726 5.164 44.444 1.00 84.88 144 GLY A CA 1
ATOM 1184 C C . GLY A 1 144 ? -20.458 4.392 43.151 1.00 84.88 144 GLY A C 1
ATOM 1185 O O . GLY A 1 144 ? -19.314 4.062 42.857 1.00 84.88 144 GLY A O 1
ATOM 1186 N N . LEU A 1 145 ? -21.484 4.182 42.319 1.00 86.12 145 LEU A N 1
ATOM 1187 C CA . LEU A 1 145 ? -21.355 3.449 41.054 1.00 86.12 145 LEU A CA 1
ATOM 1188 C C . LEU A 1 145 ? -20.424 4.152 40.073 1.00 86.12 145 LEU A C 1
ATOM 1190 O O . LEU A 1 145 ? -19.623 3.492 39.417 1.00 86.12 145 LEU A O 1
ATOM 1194 N N . ARG A 1 146 ? -20.489 5.485 39.980 1.00 85.56 146 ARG A N 1
ATOM 1195 C CA . ARG A 1 146 ? -19.588 6.250 39.110 1.00 85.56 146 ARG A CA 1
ATOM 1196 C C . ARG A 1 146 ? -18.136 6.091 39.546 1.00 85.56 146 ARG A C 1
ATOM 1198 O O . ARG A 1 146 ? -17.283 5.916 38.685 1.00 85.56 146 ARG A O 1
ATOM 1205 N N . GLN A 1 147 ? -17.862 6.121 40.848 1.00 85.38 147 GLN A N 1
ATOM 1206 C CA . GLN A 1 147 ? -16.511 5.954 41.379 1.00 85.38 147 GLN A CA 1
ATOM 1207 C C . GLN A 1 147 ? -15.988 4.525 41.190 1.00 85.38 147 GLN A C 1
ATOM 1209 O O . GLN A 1 147 ? -14.873 4.353 40.705 1.00 85.38 147 GLN A O 1
ATOM 1214 N N . LEU A 1 148 ? -16.809 3.513 41.484 1.00 85.44 148 LEU A N 1
ATOM 1215 C CA . LEU A 1 148 ? -16.454 2.106 41.284 1.00 85.44 148 LEU A CA 1
ATOM 1216 C C . LEU A 1 148 ? -16.217 1.785 39.808 1.00 85.44 148 LEU A C 1
ATOM 1218 O O . LEU A 1 148 ? -15.196 1.199 39.467 1.00 85.44 148 LEU A O 1
ATOM 1222 N N . THR A 1 149 ? -17.115 2.232 38.926 1.00 84.12 149 THR A N 1
ATOM 1223 C CA . THR A 1 149 ? -16.971 2.042 37.474 1.00 84.12 149 THR A CA 1
ATOM 1224 C C . THR A 1 149 ? -15.724 2.754 36.963 1.00 84.12 149 THR A C 1
ATOM 1226 O O . THR A 1 149 ? -14.992 2.199 36.154 1.00 84.12 149 THR A O 1
ATOM 1229 N N . TYR A 1 150 ? -15.444 3.966 37.453 1.00 83.75 150 TYR A N 1
ATOM 1230 C CA . TYR A 1 150 ? -14.239 4.689 37.061 1.00 83.75 150 TYR A CA 1
ATOM 1231 C C . TYR A 1 150 ? -12.968 3.950 37.497 1.00 83.75 150 TYR A C 1
ATOM 1233 O O . TYR A 1 150 ? -12.046 3.851 36.705 1.00 83.75 150 TYR A O 1
ATOM 1241 N N . HIS A 1 151 ? -12.930 3.378 38.701 1.00 84.44 151 HIS A N 1
ATOM 1242 C CA . HIS A 1 151 ? -11.762 2.639 39.195 1.00 84.44 151 HIS A CA 1
ATOM 1243 C C . HIS A 1 151 ? -11.597 1.240 38.568 1.00 84.44 151 HIS A C 1
ATOM 1245 O O . HIS A 1 151 ? -10.486 0.723 38.453 1.00 84.44 151 HIS A O 1
ATOM 1251 N N . TYR A 1 152 ? -12.697 0.617 38.135 1.00 85.00 152 TYR A N 1
ATOM 1252 C CA . TYR A 1 152 ? -12.641 -0.625 37.362 1.00 85.00 152 TYR A CA 1
ATOM 1253 C C . TYR A 1 152 ? -12.174 -0.380 35.927 1.00 85.00 152 TYR A C 1
ATOM 1255 O O . TYR A 1 152 ? -11.406 -1.179 35.403 1.00 85.00 152 TYR A O 1
ATOM 1263 N N . VAL A 1 153 ? -12.616 0.719 35.303 1.00 84.81 153 VAL A N 1
ATOM 1264 C CA . VAL A 1 153 ? -12.327 1.021 33.894 1.00 84.81 153 VAL A CA 1
ATOM 1265 C C . VAL A 1 153 ? -10.985 1.722 33.699 1.00 84.81 153 VAL A C 1
ATOM 1267 O O . VAL A 1 153 ? -10.290 1.447 32.722 1.00 84.81 153 VAL A O 1
ATOM 1270 N N . PHE A 1 154 ? -10.614 2.615 34.615 1.00 85.94 154 PHE A N 1
ATOM 1271 C CA . PHE A 1 154 ? -9.387 3.400 34.550 1.00 85.94 154 PHE A CA 1
ATOM 1272 C C . PHE A 1 154 ? -8.394 2.975 35.623 1.00 85.94 154 PHE A C 1
ATOM 1274 O O . PHE A 1 154 ? -8.752 2.647 36.750 1.00 85.94 154 PHE A O 1
ATOM 1281 N N . ASP A 1 155 ? -7.126 3.024 35.251 1.00 84.75 155 ASP A N 1
ATOM 1282 C CA . ASP A 1 155 ? -5.990 2.896 36.150 1.00 84.75 155 ASP A CA 1
ATOM 1283 C C . ASP A 1 155 ? -5.773 4.189 36.963 1.00 84.75 155 ASP A C 1
ATOM 1285 O O . ASP A 1 155 ? -6.403 5.219 36.696 1.00 84.75 155 ASP A O 1
ATOM 1289 N N . ASN A 1 156 ? -4.849 4.162 37.924 1.00 81.19 156 ASN A N 1
ATOM 1290 C CA . ASN A 1 156 ? -4.490 5.301 38.777 1.00 81.19 156 ASN A CA 1
ATOM 1291 C C . ASN A 1 156 ? -4.045 6.523 37.967 1.00 81.19 156 ASN A C 1
ATOM 1293 O O . ASN A 1 156 ? -4.366 7.658 38.317 1.00 81.19 156 ASN A O 1
ATOM 1297 N N . ASP A 1 157 ? -3.400 6.286 36.827 1.00 77.69 157 ASP A N 1
ATOM 1298 C CA . ASP A 1 157 ? -2.989 7.341 35.908 1.00 77.69 157 ASP A CA 1
ATOM 1299 C C . ASP A 1 157 ? -4.151 7.927 35.107 1.00 77.69 157 ASP A C 1
ATOM 1301 O O . ASP A 1 157 ? -3.923 8.855 34.344 1.00 77.69 157 ASP A O 1
ATOM 1305 N N . GLY A 1 158 ? -5.382 7.421 35.245 1.00 76.62 158 GLY A N 1
ATOM 1306 C CA . GLY A 1 158 ? -6.584 7.887 34.548 1.00 76.62 158 GLY A CA 1
ATOM 1307 C C . GLY A 1 158 ? -6.704 7.423 33.094 1.00 76.62 158 GLY A C 1
ATOM 1308 O O . GLY A 1 158 ? -7.487 7.996 32.339 1.00 76.62 158 GLY A O 1
ATOM 1309 N N . TYR A 1 159 ? -5.947 6.402 32.696 1.00 81.38 159 TYR A N 1
ATOM 1310 C CA . TYR A 1 159 ? -6.068 5.732 31.398 1.00 81.38 159 TYR A CA 1
ATOM 1311 C C . TYR A 1 159 ? -6.863 4.434 31.513 1.00 81.38 159 TYR A C 1
ATOM 1313 O O . TYR A 1 159 ? -6.816 3.794 32.560 1.00 81.38 159 TYR A O 1
ATOM 1321 N N . VAL A 1 160 ? -7.550 4.020 30.441 1.00 86.50 160 VAL A N 1
ATOM 1322 C CA . VAL A 1 160 ? -8.284 2.740 30.425 1.00 86.50 160 VAL A CA 1
ATOM 1323 C C . VAL A 1 160 ? -7.316 1.591 30.716 1.00 86.50 160 VAL A C 1
ATOM 1325 O O . VAL A 1 160 ? -6.186 1.611 30.220 1.00 86.50 160 VAL A O 1
ATOM 1328 N N . LYS A 1 161 ? -7.723 0.632 31.551 1.00 87.75 161 LYS A N 1
ATOM 1329 C CA . LYS A 1 161 ? -6.910 -0.553 31.854 1.00 87.75 161 LYS A CA 1
ATOM 1330 C C . LYS A 1 161 ? -6.692 -1.402 30.603 1.00 87.75 161 LYS A C 1
ATOM 1332 O O . LYS A 1 161 ? -7.590 -1.531 29.772 1.00 87.75 161 LYS A O 1
ATOM 1337 N N . GLU A 1 162 ? -5.501 -1.982 30.492 1.00 83.06 162 GLU A N 1
ATOM 1338 C CA . GLU A 1 162 ? -5.092 -2.776 29.326 1.00 83.06 162 GLU A CA 1
ATOM 1339 C C . GLU A 1 162 ? -6.001 -4.002 29.152 1.00 83.06 162 GLU A C 1
ATOM 1341 O O . GLU A 1 162 ? -6.512 -4.222 28.064 1.00 83.06 162 GLU A O 1
ATOM 1346 N N . GLU A 1 163 ? -6.367 -4.661 30.253 1.00 83.44 163 GLU A N 1
ATOM 1347 C CA . GLU A 1 163 ? -7.281 -5.816 30.302 1.00 83.44 163 GLU A CA 1
ATOM 1348 C C . GLU A 1 163 ? -8.639 -5.556 29.623 1.00 83.44 163 GLU A C 1
ATOM 1350 O O . GLU A 1 163 ? -9.197 -6.421 28.953 1.00 83.44 163 GLU A O 1
ATOM 1355 N N . ILE A 1 164 ? -9.190 -4.346 29.776 1.00 83.44 164 ILE A N 1
ATOM 1356 C CA . ILE A 1 164 ? -10.483 -3.975 29.175 1.00 83.44 164 ILE A CA 1
ATOM 1357 C C . ILE A 1 164 ? -10.330 -3.730 27.680 1.00 83.44 164 ILE A C 1
ATOM 1359 O O . ILE A 1 164 ? -11.228 -4.050 26.899 1.00 83.44 164 ILE A O 1
ATOM 1363 N N . LEU A 1 165 ? -9.206 -3.137 27.287 1.00 80.56 165 LEU A N 1
ATOM 1364 C CA . LEU A 1 165 ? -8.903 -2.898 25.887 1.00 80.56 165 LEU A CA 1
ATOM 1365 C C . LEU A 1 165 ? -8.604 -4.218 25.166 1.00 80.56 165 LEU A C 1
ATOM 1367 O O . LEU A 1 165 ? -9.100 -4.394 24.062 1.00 80.56 165 LEU A O 1
ATOM 1371 N N . GLU A 1 166 ? -7.903 -5.159 25.800 1.00 80.06 166 GLU A N 1
ATOM 1372 C CA . GLU A 1 166 ? -7.671 -6.515 25.279 1.00 80.06 166 GLU A CA 1
ATOM 1373 C C . GLU A 1 166 ? -8.975 -7.307 25.125 1.00 80.06 166 GLU A C 1
ATOM 1375 O O . GLU A 1 166 ? -9.172 -7.993 24.125 1.00 80.06 166 GLU A O 1
ATOM 1380 N N . LEU A 1 167 ? -9.916 -7.166 26.065 1.00 79.44 167 LEU A N 1
ATOM 1381 C CA . LEU A 1 167 ? -11.231 -7.802 25.954 1.00 79.44 167 LEU A CA 1
ATOM 1382 C C . LEU A 1 167 ? -12.072 -7.211 24.806 1.00 79.44 167 LEU A C 1
ATOM 1384 O O . LEU A 1 167 ? -12.808 -7.930 24.131 1.00 79.44 167 LEU A O 1
ATOM 1388 N N . ALA A 1 168 ? -11.994 -5.892 24.600 1.00 77.50 168 ALA A N 1
ATOM 1389 C CA . ALA A 1 168 ? -12.727 -5.193 23.544 1.00 77.50 168 ALA A CA 1
ATOM 1390 C C . ALA A 1 168 ? -12.105 -5.401 22.154 1.00 77.50 168 ALA A C 1
ATOM 1392 O O . ALA A 1 168 ? -12.811 -5.379 21.144 1.00 77.50 168 ALA A O 1
ATOM 1393 N N . LEU A 1 169 ? -10.790 -5.588 22.108 1.00 73.12 169 LEU A N 1
ATOM 1394 C CA . LEU A 1 169 ? -10.007 -5.837 20.909 1.00 73.12 169 LEU A CA 1
ATOM 1395 C C . LEU A 1 169 ? -9.590 -7.301 20.913 1.00 73.12 169 LEU A C 1
ATOM 1397 O O . LEU A 1 169 ? -8.410 -7.607 21.052 1.00 73.12 169 LEU A O 1
ATOM 1401 N N . ASN A 1 170 ? -10.563 -8.207 20.753 1.00 70.94 170 ASN A N 1
ATOM 1402 C CA . ASN A 1 170 ? -10.219 -9.599 20.504 1.00 70.94 170 ASN A CA 1
ATOM 1403 C C . ASN A 1 170 ? -9.377 -9.659 19.226 1.00 70.94 170 ASN A C 1
ATOM 1405 O O . ASN A 1 170 ? -9.855 -9.466 18.105 1.00 70.94 170 ASN A O 1
ATOM 1409 N N . ASP A 1 171 ? -8.100 -9.910 19.449 1.00 68.56 171 ASP A N 1
ATOM 1410 C CA . ASP A 1 171 ? -7.005 -9.799 18.505 1.00 68.56 171 ASP A CA 1
ATOM 1411 C C . ASP A 1 171 ? -7.250 -10.573 17.202 1.00 68.56 171 ASP A C 1
ATOM 1413 O O . ASP A 1 171 ? -6.866 -10.144 16.112 1.00 68.56 171 ASP A O 1
ATOM 1417 N N . THR A 1 172 ? -7.949 -11.703 17.314 1.00 73.38 172 THR A N 1
ATOM 1418 C CA . THR A 1 172 ? -8.262 -12.583 16.182 1.00 73.38 172 THR A CA 1
ATOM 1419 C C . THR A 1 172 ? -9.430 -12.053 15.346 1.00 73.38 172 THR A C 1
ATOM 1421 O O . THR A 1 172 ? -9.402 -12.131 14.116 1.00 73.38 172 THR A O 1
ATOM 1424 N N . ASP A 1 173 ? -10.452 -11.484 15.989 1.00 81.69 173 ASP A N 1
ATOM 1425 C CA . ASP A 1 173 ? -11.650 -10.998 15.298 1.00 81.69 173 ASP A CA 1
ATOM 1426 C C . ASP A 1 173 ? -11.366 -9.702 14.543 1.00 81.69 173 ASP A C 1
ATOM 1428 O O . ASP A 1 173 ? -11.829 -9.513 13.418 1.00 81.69 173 ASP A O 1
ATOM 1432 N N . LEU A 1 174 ? -10.555 -8.824 15.132 1.00 79.88 174 LEU A N 1
ATOM 1433 C CA . LEU A 1 174 ? -10.184 -7.555 14.523 1.00 79.88 174 LEU A CA 1
ATOM 1434 C C . LEU A 1 174 ? -9.364 -7.752 13.243 1.00 79.88 174 LEU A C 1
ATOM 1436 O O . LEU A 1 174 ? -9.679 -7.154 12.211 1.00 79.88 174 LEU A O 1
ATOM 1440 N N . GLU A 1 175 ? -8.350 -8.621 13.290 1.00 82.62 175 GLU A N 1
ATOM 1441 C CA . GLU A 1 175 ? -7.549 -8.965 12.114 1.00 82.62 175 GLU A CA 1
ATOM 1442 C C . GLU A 1 175 ? -8.426 -9.564 11.017 1.00 82.62 175 GLU A C 1
ATOM 1444 O O . GLU A 1 175 ? -8.365 -9.130 9.865 1.00 82.62 175 GLU A O 1
ATOM 1449 N N . ARG A 1 176 ? -9.307 -10.502 11.380 1.00 85.81 176 ARG A N 1
ATOM 1450 C CA . ARG A 1 176 ? -10.241 -11.118 10.439 1.00 85.81 176 ARG A CA 1
ATOM 1451 C C . ARG A 1 176 ? -11.154 -10.084 9.781 1.00 85.81 176 ARG A C 1
ATOM 1453 O O . ARG A 1 176 ? -11.275 -10.089 8.560 1.00 85.81 176 ARG A O 1
ATOM 1460 N N . ILE A 1 177 ? -11.739 -9.163 10.550 1.00 86.81 177 ILE A N 1
ATOM 1461 C CA . ILE A 1 177 ? -12.591 -8.088 10.016 1.00 86.81 177 ILE A CA 1
ATOM 1462 C C . ILE A 1 177 ? -11.807 -7.206 9.035 1.00 86.81 177 ILE A C 1
ATOM 1464 O O . ILE A 1 177 ? -12.335 -6.840 7.983 1.00 86.81 177 ILE A O 1
ATOM 1468 N N . MET A 1 178 ? -10.551 -6.872 9.345 1.00 83.94 178 MET A N 1
ATOM 1469 C CA . MET A 1 178 ? -9.700 -6.095 8.440 1.00 83.94 178 MET A CA 1
ATOM 1470 C C . MET A 1 178 ? -9.395 -6.851 7.151 1.00 83.94 178 MET A C 1
ATOM 1472 O O . MET A 1 178 ? -9.557 -6.288 6.067 1.00 83.94 178 MET A O 1
ATOM 1476 N N . VAL A 1 179 ? -8.999 -8.121 7.252 1.00 87.19 179 VAL A N 1
ATOM 1477 C CA . VAL A 1 179 ? -8.726 -8.974 6.091 1.00 87.19 179 VAL A CA 1
ATOM 1478 C C . VAL A 1 179 ? -9.969 -9.095 5.219 1.00 87.19 179 VAL A C 1
ATOM 1480 O O . VAL A 1 179 ? -9.880 -8.859 4.015 1.00 87.19 179 VAL A O 1
ATOM 1483 N N . ASP A 1 180 ? -11.128 -9.373 5.814 1.00 87.12 180 ASP A N 1
ATOM 1484 C CA . ASP A 1 180 ? -12.399 -9.496 5.104 1.00 87.12 180 ASP A CA 1
ATOM 1485 C C . ASP A 1 180 ? -12.775 -8.175 4.423 1.00 87.12 180 ASP A C 1
ATOM 1487 O O . ASP A 1 180 ? -13.187 -8.171 3.263 1.00 87.12 180 ASP A O 1
ATOM 1491 N N . LYS A 1 181 ? -12.562 -7.026 5.081 1.00 86.12 181 LYS A N 1
ATOM 1492 C CA . LYS A 1 181 ? -12.860 -5.711 4.498 1.00 86.12 181 LYS A CA 1
ATOM 1493 C C . LYS A 1 181 ? -11.922 -5.351 3.346 1.00 86.12 181 LYS A C 1
ATOM 1495 O O . LYS A 1 181 ? -12.385 -4.839 2.324 1.00 86.12 181 LYS A O 1
ATOM 1500 N N . ILE A 1 182 ? -10.625 -5.629 3.476 1.00 84.81 182 ILE A N 1
ATOM 1501 C CA . ILE A 1 182 ? -9.634 -5.380 2.418 1.00 84.81 182 ILE A CA 1
ATOM 1502 C C . ILE A 1 182 ? -9.868 -6.342 1.242 1.00 84.81 182 ILE A C 1
ATOM 1504 O O . ILE A 1 182 ? -9.837 -5.929 0.082 1.00 84.81 182 ILE A O 1
ATOM 1508 N N . ALA A 1 183 ? -10.172 -7.611 1.515 1.00 79.81 183 ALA A N 1
ATOM 1509 C CA . ALA A 1 183 ? -10.477 -8.608 0.493 1.00 79.81 183 ALA A CA 1
ATOM 1510 C C . ALA A 1 183 ? -11.795 -8.307 -0.241 1.00 79.81 183 ALA A C 1
ATOM 1512 O O . ALA A 1 183 ? -11.856 -8.467 -1.463 1.00 79.81 183 ALA A O 1
ATOM 1513 N N . ALA A 1 184 ? -12.812 -7.818 0.475 1.00 80.50 184 ALA A N 1
ATOM 1514 C CA . ALA A 1 184 ? -14.097 -7.396 -0.083 1.00 80.50 184 ALA A CA 1
ATOM 1515 C C . ALA A 1 184 ? -14.037 -6.044 -0.810 1.00 80.50 184 ALA A C 1
ATOM 1517 O O . ALA A 1 184 ? -14.963 -5.702 -1.540 1.00 80.50 184 ALA A O 1
ATOM 1518 N N . THR A 1 185 ? -12.964 -5.267 -0.636 1.00 81.19 185 THR A N 1
ATOM 1519 C CA . THR A 1 185 ? -12.779 -4.011 -1.371 1.00 81.19 185 THR A CA 1
ATOM 1520 C C . THR A 1 185 ? -12.579 -4.312 -2.851 1.00 81.19 185 THR A C 1
ATOM 1522 O O . THR A 1 185 ? -11.748 -5.145 -3.216 1.00 81.19 185 THR A O 1
ATOM 1525 N N . ASP A 1 186 ? -13.310 -3.628 -3.728 1.00 82.44 186 ASP A N 1
ATOM 1526 C CA . ASP A 1 186 ? -13.184 -3.844 -5.168 1.00 82.44 186 ASP A CA 1
ATOM 1527 C C . ASP A 1 186 ? -11.755 -3.578 -5.650 1.00 82.44 186 ASP A C 1
ATOM 1529 O O . ASP A 1 186 ? -11.126 -2.584 -5.273 1.00 82.44 186 ASP A O 1
ATOM 1533 N N . LEU A 1 187 ? -11.262 -4.411 -6.572 1.00 79.38 187 LEU A N 1
ATOM 1534 C CA . LEU A 1 187 ? -9.941 -4.226 -7.184 1.00 79.38 187 LEU A CA 1
ATOM 1535 C C . LEU A 1 187 ? -9.778 -2.817 -7.786 1.00 79.38 187 LEU A C 1
ATOM 1537 O O . LEU A 1 187 ? -8.698 -2.237 -7.732 1.00 79.38 187 LEU A O 1
ATOM 1541 N N . SER A 1 188 ? -10.861 -2.234 -8.310 1.00 82.00 188 SER A N 1
ATOM 1542 C CA . SER A 1 188 ? -10.876 -0.862 -8.833 1.00 82.00 188 SER A CA 1
ATOM 1543 C C . SER A 1 188 ? -10.501 0.187 -7.781 1.00 82.00 188 SER A C 1
ATOM 1545 O O . SER A 1 188 ? -9.814 1.156 -8.098 1.00 82.00 188 SER A O 1
ATOM 1547 N N . GLN A 1 189 ? -10.960 0.017 -6.538 1.00 85.31 189 GLN A N 1
ATOM 1548 C CA . GLN A 1 189 ? -10.672 0.958 -5.456 1.00 85.31 189 GLN A CA 1
ATOM 1549 C C . GLN A 1 189 ? -9.230 0.803 -4.976 1.00 85.31 189 GLN A C 1
ATOM 1551 O O . GLN A 1 189 ? -8.540 1.806 -4.803 1.00 85.31 189 GLN A O 1
ATOM 1556 N N . LEU A 1 190 ? -8.756 -0.441 -4.849 1.00 83.50 190 LEU A N 1
ATOM 1557 C CA . LEU A 1 190 ? -7.363 -0.728 -4.511 1.00 83.50 190 LEU A CA 1
ATOM 1558 C C . LEU A 1 190 ? -6.403 -0.156 -5.566 1.00 83.50 190 LEU A C 1
ATOM 1560 O O . LEU A 1 190 ? -5.429 0.508 -5.219 1.00 83.50 190 LEU A O 1
ATOM 1564 N N . GLU A 1 191 ? -6.720 -0.327 -6.854 1.00 84.88 191 GLU A N 1
ATOM 1565 C CA . GLU A 1 191 ? -5.966 0.278 -7.958 1.00 84.88 191 GLU A CA 1
ATOM 1566 C C . GLU A 1 191 ? -5.920 1.807 -7.832 1.00 84.88 191 GLU A C 1
ATOM 1568 O O . GLU A 1 191 ? -4.863 2.405 -8.028 1.00 84.88 191 GLU A O 1
ATOM 1573 N N . ARG A 1 192 ? -7.040 2.451 -7.475 1.00 88.44 192 ARG A N 1
ATOM 1574 C CA . ARG A 1 192 ? -7.095 3.910 -7.300 1.00 88.44 192 ARG A CA 1
ATOM 1575 C C . ARG A 1 192 ? -6.202 4.378 -6.155 1.00 88.44 192 ARG A C 1
ATOM 1577 O O . ARG A 1 192 ? -5.462 5.337 -6.342 1.00 88.44 192 ARG A O 1
ATOM 1584 N N . ILE A 1 193 ? -6.249 3.697 -5.009 1.00 87.94 193 ILE A N 1
ATOM 1585 C CA . ILE A 1 193 ? -5.413 4.022 -3.844 1.00 87.94 193 ILE A CA 1
ATOM 1586 C C . ILE A 1 193 ? -3.934 3.900 -4.216 1.00 87.94 193 ILE A C 1
ATOM 1588 O O . ILE A 1 193 ? -3.169 4.835 -3.994 1.00 87.94 193 ILE A O 1
ATOM 1592 N N . ILE A 1 194 ? -3.540 2.794 -4.854 1.00 86.69 194 ILE A N 1
ATOM 1593 C CA . ILE A 1 194 ? -2.143 2.569 -5.245 1.00 86.69 194 ILE A CA 1
ATOM 1594 C C . ILE A 1 194 ? -1.698 3.583 -6.303 1.00 86.69 194 ILE A C 1
ATOM 1596 O O . ILE A 1 194 ? -0.628 4.164 -6.173 1.00 86.69 194 ILE A O 1
ATOM 1600 N N . ARG A 1 195 ? -2.508 3.862 -7.332 1.00 87.19 195 ARG A N 1
ATOM 1601 C CA . ARG A 1 195 ? -2.163 4.871 -8.352 1.00 87.19 195 ARG A CA 1
ATOM 1602 C C . ARG A 1 195 ? -2.064 6.282 -7.773 1.00 87.19 195 ARG A C 1
ATOM 1604 O O . ARG A 1 195 ? -1.270 7.073 -8.271 1.00 87.19 195 ARG A O 1
ATOM 1611 N N . GLN A 1 196 ? -2.864 6.600 -6.758 1.00 90.69 196 GLN A N 1
ATOM 1612 C CA . GLN A 1 196 ? -2.810 7.892 -6.080 1.00 90.69 196 GLN A CA 1
ATOM 1613 C C . GLN A 1 196 ? -1.567 8.008 -5.191 1.00 90.69 196 GLN A C 1
ATOM 1615 O O . GLN A 1 196 ? -0.933 9.058 -5.187 1.00 90.69 196 GLN A O 1
ATOM 1620 N N . ALA A 1 197 ? -1.203 6.936 -4.486 1.00 92.00 197 ALA A N 1
ATOM 1621 C CA . ALA A 1 197 ? -0.036 6.908 -3.611 1.00 92.00 197 ALA A CA 1
ATOM 1622 C C . ALA A 1 197 ? 1.294 6.804 -4.378 1.00 92.00 197 ALA A C 1
ATOM 1624 O O . ALA A 1 197 ? 2.259 7.438 -3.983 1.00 92.00 197 ALA A O 1
ATOM 1625 N N . SER A 1 198 ? 1.337 6.026 -5.466 1.00 92.56 198 SER A N 1
ATOM 1626 C CA . SER A 1 198 ? 2.562 5.683 -6.212 1.00 92.56 198 SER A CA 1
ATOM 1627 C C . SER A 1 198 ? 2.669 6.353 -7.590 1.00 92.56 198 SER A C 1
ATOM 1629 O O . SER A 1 198 ? 3.488 5.971 -8.428 1.00 92.56 198 SER A O 1
ATOM 1631 N N . GLY A 1 199 ? 1.781 7.299 -7.899 1.00 91.94 199 GLY A N 1
ATOM 1632 C CA . GLY A 1 199 ? 1.729 7.964 -9.204 1.00 91.94 199 GLY A CA 1
ATOM 1633 C C . GLY A 1 199 ? 3.019 8.713 -9.584 1.00 91.94 199 GLY A C 1
ATOM 1634 O O . GLY A 1 199 ? 3.462 8.597 -10.733 1.00 91.94 199 GLY A O 1
ATOM 1635 N N . PRO A 1 200 ? 3.634 9.499 -8.678 1.00 93.88 200 PRO A N 1
ATOM 1636 C CA . PRO A 1 200 ? 4.933 10.129 -8.920 1.00 93.88 200 PRO A CA 1
ATOM 1637 C C . PRO A 1 200 ? 6.053 9.117 -9.205 1.00 93.88 200 PRO A C 1
ATOM 1639 O O . PRO A 1 200 ? 6.801 9.290 -10.166 1.00 93.88 200 PRO A O 1
ATOM 1642 N N . GLU A 1 201 ? 6.118 8.030 -8.442 1.00 95.44 201 GLU A N 1
ATOM 1643 C CA . GLU A 1 201 ? 7.137 6.984 -8.541 1.00 95.44 201 GLU A CA 1
ATOM 1644 C C . GLU A 1 201 ? 7.006 6.219 -9.861 1.00 95.44 201 GLU A C 1
ATOM 1646 O O . GLU A 1 201 ? 7.991 6.007 -10.561 1.00 95.44 201 GLU A O 1
ATOM 1651 N N . ILE A 1 202 ? 5.780 5.880 -10.269 1.00 94.50 202 ILE A N 1
ATOM 1652 C CA . ILE A 1 202 ? 5.501 5.261 -11.574 1.00 94.50 202 ILE A CA 1
ATOM 1653 C C . ILE A 1 202 ? 6.020 6.137 -12.722 1.00 94.50 202 ILE A C 1
ATOM 1655 O O . ILE A 1 202 ? 6.634 5.628 -13.663 1.00 94.50 202 ILE A O 1
ATOM 1659 N N . ARG A 1 203 ? 5.800 7.457 -12.645 1.00 94.31 203 ARG A N 1
ATOM 1660 C CA . ARG A 1 203 ? 6.302 8.404 -13.653 1.00 94.31 203 ARG A CA 1
ATOM 1661 C C . ARG A 1 203 ? 7.823 8.483 -13.652 1.00 94.31 203 ARG A C 1
ATOM 1663 O O . ARG A 1 203 ? 8.405 8.554 -14.730 1.00 94.31 203 ARG A O 1
ATOM 1670 N N . PHE A 1 204 ? 8.452 8.431 -12.480 1.00 96.06 204 PHE A N 1
ATOM 1671 C CA . PHE A 1 204 ? 9.905 8.380 -12.372 1.00 96.06 204 PHE A CA 1
ATOM 1672 C C . PHE A 1 204 ? 10.476 7.145 -13.076 1.00 96.06 204 PHE A C 1
ATOM 1674 O O . PHE A 1 204 ? 11.306 7.299 -13.964 1.00 96.06 204 PHE A O 1
ATOM 1681 N N . ILE A 1 205 ? 9.969 5.942 -12.784 1.00 95.56 205 ILE A N 1
ATOM 1682 C CA . ILE A 1 205 ? 10.455 4.697 -13.412 1.00 95.56 205 ILE A CA 1
ATOM 1683 C C . ILE A 1 205 ? 10.298 4.772 -14.940 1.00 95.56 205 ILE A C 1
ATOM 1685 O O . ILE A 1 205 ? 11.190 4.385 -15.691 1.00 95.56 205 ILE A O 1
ATOM 1689 N N . LEU A 1 206 ? 9.172 5.309 -15.411 1.00 96.19 206 LEU A N 1
ATOM 1690 C CA . LEU A 1 206 ? 8.889 5.471 -16.834 1.00 96.19 206 LEU A CA 1
ATOM 1691 C C . LEU A 1 206 ? 9.844 6.452 -17.527 1.00 96.19 206 LEU A C 1
ATOM 1693 O O . LEU A 1 206 ? 10.323 6.174 -18.626 1.00 96.19 206 LEU A O 1
ATOM 1697 N N . PHE A 1 207 ? 10.159 7.562 -16.864 1.00 97.31 207 PHE A N 1
ATOM 1698 C CA . PHE A 1 207 ? 11.133 8.536 -17.343 1.00 97.31 207 PHE A CA 1
ATOM 1699 C C . PHE A 1 207 ? 12.561 7.976 -17.336 1.00 97.31 207 PHE A C 1
ATOM 1701 O O . PHE A 1 207 ? 13.278 8.110 -18.325 1.00 97.31 207 PHE A O 1
ATOM 1708 N N . THR A 1 208 ? 12.958 7.272 -16.274 1.00 97.50 208 THR A N 1
ATOM 1709 C CA . THR A 1 208 ? 14.256 6.593 -16.201 1.00 97.50 208 THR A CA 1
ATOM 1710 C C . THR A 1 208 ? 14.395 5.540 -17.298 1.00 97.50 208 THR A C 1
ATOM 1712 O O . THR A 1 208 ? 15.446 5.461 -17.924 1.00 97.50 208 THR A O 1
ATOM 1715 N N . GLY A 1 209 ? 13.333 4.783 -17.596 1.00 96.69 209 GLY A N 1
ATOM 1716 C CA . GLY A 1 209 ? 13.315 3.838 -18.714 1.00 96.69 209 GLY A CA 1
ATOM 1717 C C . GLY A 1 209 ? 13.588 4.516 -20.059 1.00 96.69 209 GLY A C 1
ATOM 1718 O O . GLY A 1 209 ? 14.393 4.018 -20.844 1.00 96.69 209 GLY A O 1
ATOM 1719 N N . ALA A 1 210 ? 12.990 5.686 -20.299 1.00 97.88 210 ALA A N 1
ATOM 1720 C CA . ALA A 1 210 ? 13.254 6.477 -21.498 1.00 97.88 210 ALA A CA 1
ATOM 1721 C C . ALA A 1 210 ? 14.702 6.996 -21.553 1.00 97.88 210 ALA A C 1
ATOM 1723 O O . ALA A 1 210 ? 15.341 6.915 -22.598 1.00 97.88 210 ALA A O 1
ATOM 1724 N N . ILE A 1 211 ? 15.248 7.479 -20.432 1.00 97.94 211 ILE A N 1
ATOM 1725 C CA . ILE A 1 211 ? 16.646 7.937 -20.358 1.00 97.94 211 ILE A CA 1
ATOM 1726 C C . ILE A 1 211 ? 17.614 6.787 -20.635 1.00 97.94 211 ILE A C 1
ATOM 1728 O O . ILE A 1 211 ? 18.542 6.938 -21.424 1.00 97.94 211 ILE A O 1
ATOM 1732 N N . LEU A 1 212 ? 17.412 5.630 -20.006 1.00 97.31 212 LEU A N 1
ATOM 1733 C CA . LEU A 1 212 ? 18.270 4.468 -20.221 1.00 97.31 212 LEU A CA 1
ATOM 1734 C C . LEU A 1 212 ? 18.194 3.995 -21.673 1.00 97.31 212 LEU A C 1
ATOM 1736 O O . LEU A 1 212 ? 19.227 3.747 -22.287 1.00 97.31 212 LEU A O 1
ATOM 1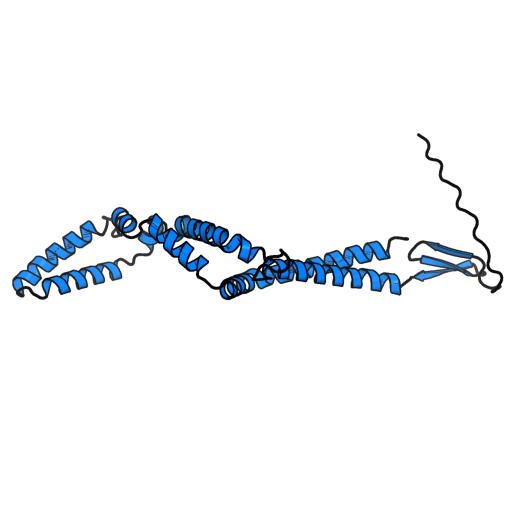740 N N . GLY A 1 213 ? 16.988 3.946 -22.243 1.00 97.06 213 GLY A N 1
ATOM 1741 C CA . GLY A 1 213 ? 16.791 3.641 -23.655 1.00 97.06 213 GLY A CA 1
ATOM 1742 C C . GLY A 1 213 ? 17.506 4.628 -24.582 1.00 97.06 213 GLY A C 1
ATOM 1743 O O . GLY A 1 213 ? 18.147 4.211 -25.544 1.00 97.06 213 GLY A O 1
ATOM 1744 N N . PHE A 1 214 ? 17.468 5.923 -24.259 1.00 97.06 214 PHE A N 1
ATOM 1745 C CA . PHE A 1 214 ? 18.210 6.954 -24.982 1.00 97.06 214 PHE A CA 1
ATOM 1746 C C . PHE A 1 214 ? 19.723 6.711 -24.936 1.00 97.06 214 PHE A C 1
ATOM 1748 O O . PHE A 1 214 ? 20.385 6.755 -25.969 1.00 97.06 214 PHE A O 1
ATOM 1755 N N . LEU A 1 215 ? 20.270 6.420 -23.751 1.00 96.69 215 LEU A N 1
ATOM 1756 C CA . LEU A 1 215 ? 21.699 6.151 -23.572 1.00 96.69 215 LEU A CA 1
ATOM 1757 C C . LEU A 1 215 ? 22.144 4.898 -24.332 1.00 96.69 215 LEU A C 1
ATOM 1759 O O . LEU A 1 215 ? 23.182 4.924 -24.986 1.00 96.69 215 LEU A O 1
ATOM 1763 N N . VAL A 1 216 ? 21.350 3.825 -24.290 1.00 95.38 216 VAL A N 1
ATOM 1764 C CA . VAL A 1 216 ? 21.625 2.600 -25.057 1.00 95.38 216 VAL A CA 1
ATOM 1765 C C . VAL A 1 216 ? 21.626 2.894 -26.555 1.00 95.38 216 VAL A C 1
ATOM 1767 O O . VAL A 1 216 ? 22.577 2.528 -27.240 1.00 95.38 216 VAL A O 1
ATOM 1770 N N . GLY A 1 217 ? 20.624 3.622 -27.055 1.00 94.06 217 GLY A N 1
ATOM 1771 C CA . GLY A 1 217 ? 20.577 4.011 -28.464 1.00 94.06 217 GLY A CA 1
ATOM 1772 C C . GLY A 1 217 ? 21.718 4.953 -28.872 1.00 94.06 217 GLY A C 1
ATOM 1773 O O . GLY A 1 217 ? 22.174 4.903 -30.010 1.00 94.06 217 GLY A O 1
ATOM 1774 N N . LEU A 1 218 ? 22.239 5.774 -27.953 1.00 92.81 218 LEU A N 1
ATOM 1775 C CA . LEU A 1 218 ? 23.422 6.608 -28.198 1.00 92.81 218 LEU A CA 1
ATOM 1776 C C . LEU A 1 218 ? 24.691 5.764 -28.336 1.00 92.81 218 LEU A C 1
ATOM 1778 O O . LEU A 1 218 ? 25.506 6.014 -29.223 1.00 92.81 218 LEU A O 1
ATOM 1782 N N . VAL A 1 219 ? 24.838 4.742 -27.493 1.00 92.19 219 VAL A N 1
ATOM 1783 C CA . VAL A 1 219 ? 25.937 3.775 -27.597 1.00 92.19 219 VAL A CA 1
ATOM 1784 C C . VAL A 1 219 ? 25.829 2.976 -28.898 1.00 92.19 219 VAL A C 1
ATOM 1786 O O . VAL A 1 219 ? 26.828 2.809 -29.590 1.00 92.19 219 VAL A O 1
ATOM 1789 N N . GLU A 1 220 ? 24.629 2.539 -29.281 1.00 88.50 220 GLU A N 1
ATOM 1790 C CA . GLU A 1 220 ? 24.386 1.809 -30.533 1.00 88.50 220 GLU A CA 1
ATOM 1791 C C . GLU A 1 220 ? 24.645 2.670 -31.780 1.00 88.50 220 GLU A C 1
ATOM 1793 O O . GLU A 1 220 ? 25.206 2.190 -32.766 1.00 88.50 220 GLU A O 1
ATOM 1798 N N . ALA A 1 221 ? 24.317 3.963 -31.723 1.00 87.81 221 ALA A N 1
ATOM 1799 C CA . ALA A 1 221 ? 24.669 4.907 -32.779 1.00 87.81 221 ALA A CA 1
ATOM 1800 C C . ALA A 1 221 ? 26.191 5.054 -32.942 1.00 87.81 221 ALA A C 1
ATOM 1802 O O . ALA A 1 221 ? 26.665 5.198 -34.070 1.00 87.81 221 ALA A O 1
ATOM 1803 N N . LEU A 1 222 ? 26.939 5.015 -31.830 1.00 85.00 222 LEU A N 1
ATOM 1804 C CA . LEU A 1 222 ? 28.400 5.139 -31.786 1.00 85.00 222 LEU A CA 1
ATOM 1805 C C . LEU A 1 222 ? 29.127 3.863 -32.225 1.00 85.00 222 LEU A C 1
ATOM 1807 O O . LEU A 1 222 ? 30.248 3.946 -32.731 1.00 85.00 222 LEU A O 1
ATOM 1811 N N . LEU A 1 223 ? 28.502 2.696 -32.059 1.00 83.94 223 LEU A N 1
ATOM 1812 C CA . LEU A 1 223 ? 29.093 1.415 -32.426 1.00 83.94 223 LEU A CA 1
ATOM 1813 C C . LEU A 1 223 ? 29.063 1.192 -33.951 1.00 83.94 223 LEU A C 1
ATOM 1815 O O . LEU A 1 223 ? 27.990 1.196 -34.562 1.00 83.94 223 LEU A O 1
ATOM 1819 N N . PRO A 1 224 ? 30.223 0.932 -34.585 1.00 65.31 224 PRO A N 1
ATOM 1820 C CA . PRO A 1 224 ? 30.282 0.479 -35.966 1.00 65.31 224 PRO A CA 1
ATOM 1821 C C . PRO A 1 224 ? 29.862 -0.997 -36.037 1.00 65.31 224 PRO A C 1
ATOM 1823 O O . PRO A 1 224 ? 30.708 -1.884 -35.951 1.00 65.31 224 PRO A O 1
ATOM 1826 N N . LEU A 1 225 ? 28.557 -1.262 -36.142 1.00 58.38 225 LEU A N 1
ATOM 1827 C CA . LEU A 1 225 ? 28.059 -2.522 -36.712 1.00 58.38 225 LEU A CA 1
ATOM 1828 C C . LEU A 1 225 ? 28.302 -2.568 -38.222 1.00 58.38 225 LEU A C 1
ATOM 1830 O O . LEU A 1 225 ? 28.061 -1.517 -38.868 1.00 58.38 225 LEU A O 1
#

Secondary structure (DSSP, 8-state):
---PPPPPPPPPPP-S-TTEEEEEEETTEEEEEETTS-EEEEE-HHHHHHHHHHHHHHHHHHHHHHHHHHH--SS-BTTB--HHHHTHHHHHHHHHHHHHHHHS-HHHHHHHS-HHHHHHHHHHHHHHHGGGS-HHHHHHHHHHHHHHHHHHHB-TTSSBPHHHHHHHS-HHHHHHHHHHHHHHS-HHHHHHHHHHHSHHHHHHHHHHHHHHHHHHHHHHHHS--

pLDDT: mean 78.59, std 16.76, range [28.3, 97.94]